Protein AF-A0A7M3WY20-F1 (afdb_monomer_lite)

pLDDT: mean 87.08, std 8.63, range [52.22, 98.19]

Foldseek 3Di:
DFPAKKWFKAWPPQPDDPVDRGPDIDGDDDPDDDDDDDHDPPTDDIDIDIDGDPDDDDDPSDDDDDDDDDDDPDDDDQQKDKDKDQKDAPVVVPPPDPFAWFKKAWAKADDPQKQKFKFKAQNVPRHTDFQRGGDRARMDTSSQPPCVVRVIIMMMIIIGAGPVGDGMDTPDMDTDAKYKAQLPDFCVVNVKDADQWGRDDQKTKHQAKIKHDKGFTPLWFFKKFKAWDKDDQKWKWKDLQPPPDIDTDDNGDMGGHPDTGGMMMMMIGRNPSDDMMMTRIMIIHRHGDHFADFDFDDPPVPPDTPDTQPDQQRDGPPDRQAFSRNHNDDDDDADPPGDDDGHHDDDPDDCSDDDDDDGHHD

Structure (mmCIF, N/CA/C/O backbone):
data_AF-A0A7M3WY20-F1
#
_entry.id   AF-A0A7M3WY20-F1
#
loop_
_atom_site.group_PDB
_atom_site.id
_atom_site.type_symbol
_atom_site.label_atom_id
_atom_site.label_alt_id
_atom_site.label_comp_id
_atom_site.label_asym_id
_atom_site.label_entity_id
_atom_site.label_seq_id
_atom_site.pdbx_PDB_ins_code
_atom_site.Cartn_x
_atom_site.Cartn_y
_atom_site.Cartn_z
_atom_site.occupancy
_atom_site.B_iso_or_equiv
_atom_site.auth_seq_id
_atom_site.auth_comp_id
_atom_site.auth_asym_id
_atom_site.auth_atom_id
_atom_site.pdbx_PDB_model_num
ATOM 1 N N . GLU A 1 1 ? -29.067 -26.980 -8.810 1.00 63.38 1 GLU A N 1
ATOM 2 C CA . GLU A 1 1 ? -30.092 -27.676 -9.636 1.00 63.38 1 GLU A CA 1
ATOM 3 C C . GLU A 1 1 ? -31.095 -26.713 -10.285 1.00 63.38 1 GLU A C 1
ATOM 5 O O . GLU A 1 1 ? -31.207 -25.575 -9.846 1.00 63.38 1 GLU A O 1
ATOM 10 N N . GLY A 1 2 ? -31.782 -27.114 -11.367 1.00 74.00 2 GLY A N 1
ATOM 11 C CA . GLY A 1 2 ? -32.695 -26.240 -12.128 1.00 74.00 2 GLY A CA 1
ATOM 12 C C . GLY A 1 2 ? -34.130 -26.221 -11.593 1.00 74.00 2 GLY A C 1
ATOM 13 O O . GLY A 1 2 ? -34.762 -27.262 -11.515 1.00 74.00 2 GLY A O 1
ATOM 14 N N . SER A 1 3 ? -34.670 -25.035 -11.306 1.00 79.69 3 SER A N 1
ATOM 15 C CA . SER A 1 3 ? -35.976 -24.780 -10.662 1.00 79.69 3 SER A CA 1
ATOM 16 C C . SER A 1 3 ? -36.121 -25.264 -9.211 1.00 79.69 3 SER A C 1
ATOM 18 O O . SER A 1 3 ? -37.239 -25.354 -8.704 1.00 79.69 3 SER A O 1
ATOM 20 N N . PHE A 1 4 ? -35.005 -25.524 -8.532 1.00 81.69 4 PHE A N 1
ATOM 21 C CA . PHE A 1 4 ? -34.981 -25.988 -7.144 1.00 81.69 4 PHE A CA 1
ATOM 22 C C . PHE A 1 4 ? -34.121 -25.051 -6.300 1.00 81.69 4 PHE A C 1
ATOM 24 O O . PHE A 1 4 ? -34.658 -24.301 -5.487 1.00 81.69 4 PHE A O 1
ATOM 31 N N . ASP A 1 5 ? -32.828 -2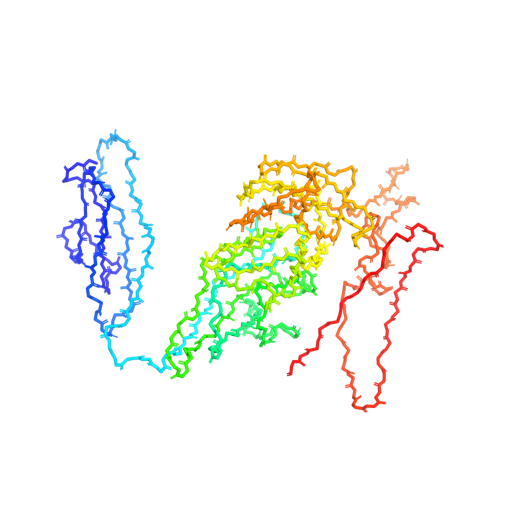4.948 -6.577 1.00 87.38 5 ASP A N 1
ATOM 32 C CA . ASP A 1 5 ? -31.992 -23.955 -5.902 1.00 87.38 5 ASP A CA 1
ATOM 33 C C . ASP A 1 5 ? -32.097 -22.605 -6.586 1.00 87.38 5 ASP A C 1
ATOM 35 O O . ASP A 1 5 ? -32.161 -22.522 -7.818 1.00 87.38 5 ASP A O 1
ATOM 39 N N . TYR A 1 6 ? -32.089 -21.541 -5.792 1.00 90.25 6 TYR A N 1
ATOM 40 C CA . TYR A 1 6 ? -32.194 -20.192 -6.316 1.00 90.25 6 TYR A CA 1
ATOM 41 C C . TYR A 1 6 ? -31.136 -19.268 -5.737 1.00 90.25 6 TYR A C 1
ATOM 43 O O . TYR A 1 6 ? -31.017 -19.153 -4.521 1.00 90.25 6 TYR A O 1
ATOM 51 N N . LEU A 1 7 ? -30.452 -18.524 -6.603 1.00 93.31 7 LEU A N 1
ATOM 52 C CA . LEU A 1 7 ? -29.882 -17.236 -6.217 1.00 93.31 7 LEU A CA 1
ATOM 53 C C . LEU A 1 7 ? -30.974 -16.182 -6.413 1.00 93.31 7 LEU A C 1
ATOM 55 O O . LEU A 1 7 ? -31.558 -16.090 -7.491 1.00 93.31 7 LEU A O 1
ATOM 59 N N . LEU A 1 8 ? -31.272 -15.408 -5.379 1.00 95.19 8 LEU A N 1
ATOM 60 C CA . LEU A 1 8 ? -32.243 -14.318 -5.404 1.00 95.19 8 LEU A CA 1
ATOM 61 C C . LEU A 1 8 ? -31.499 -12.988 -5.365 1.00 95.19 8 LEU A C 1
ATOM 63 O O . LEU A 1 8 ? -30.549 -12.856 -4.597 1.00 95.19 8 LEU A O 1
ATOM 67 N N . PHE A 1 9 ? -31.969 -12.013 -6.135 1.00 96.00 9 PHE A N 1
ATOM 68 C CA . PHE A 1 9 ? -31.592 -10.609 -6.005 1.00 96.00 9 PHE A CA 1
ATOM 69 C C . PHE A 1 9 ? -32.828 -9.782 -5.660 1.00 96.00 9 PHE A C 1
ATOM 71 O O . PHE A 1 9 ? -33.868 -9.920 -6.309 1.00 96.00 9 PHE A O 1
ATOM 78 N N . CYS A 1 10 ? -32.734 -8.953 -4.623 1.00 95.88 10 CYS A N 1
ATOM 79 C CA . CYS A 1 10 ? -33.865 -8.242 -4.036 1.00 95.88 10 CYS A CA 1
ATOM 80 C C . CYS A 1 10 ? -33.454 -6.810 -3.680 1.00 95.88 10 CYS A C 1
ATOM 82 O O . CYS A 1 10 ? -32.429 -6.608 -3.034 1.00 95.88 10 CYS A O 1
ATOM 84 N N . ILE A 1 11 ? -34.263 -5.830 -4.076 1.00 95.75 11 ILE A N 1
ATOM 85 C CA . ILE A 1 11 ? -34.080 -4.415 -3.723 1.00 95.75 11 ILE A CA 1
ATOM 86 C C . ILE A 1 11 ? -35.061 -4.075 -2.596 1.00 95.75 11 ILE A C 1
ATOM 88 O O . ILE A 1 11 ? -36.243 -4.396 -2.707 1.00 95.75 11 ILE A O 1
ATOM 92 N N . ASP A 1 12 ? -34.572 -3.471 -1.511 1.00 94.50 12 ASP A N 1
ATOM 93 C CA . ASP A 1 12 ? -35.343 -3.088 -0.314 1.00 94.50 12 ASP A CA 1
ATOM 94 C C . ASP A 1 12 ? -36.146 -4.213 0.339 1.00 94.50 12 ASP A C 1
ATOM 96 O O . ASP A 1 12 ? -37.166 -3.991 0.993 1.00 94.50 12 ASP A O 1
ATOM 100 N N . ASN A 1 13 ? -35.686 -5.452 0.175 1.00 93.50 13 ASN A N 1
ATOM 101 C CA . ASN A 1 13 ? -36.361 -6.606 0.741 1.00 93.50 13 ASN A CA 1
ATOM 102 C C . ASN A 1 13 ? -35.378 -7.706 1.146 1.00 93.50 13 ASN A C 1
ATOM 104 O O . ASN A 1 13 ? -35.195 -8.700 0.441 1.00 93.50 13 ASN A O 1
ATOM 108 N N . THR A 1 14 ? -34.804 -7.565 2.339 1.00 91.25 14 THR A N 1
ATOM 109 C CA . THR A 1 14 ? -33.963 -8.599 2.970 1.00 91.25 14 THR A CA 1
ATOM 110 C C . THR A 1 14 ? -34.744 -9.887 3.281 1.00 91.25 14 THR A C 1
ATOM 112 O O . THR A 1 14 ? -34.169 -10.972 3.398 1.00 91.25 14 THR A O 1
ATOM 115 N N . GLY A 1 15 ? -36.076 -9.791 3.373 1.00 91.94 15 GLY A N 1
ATOM 116 C CA . GLY A 1 15 ? -37.000 -10.895 3.633 1.00 91.94 15 GLY A CA 1
ATOM 117 C C . GLY A 1 15 ? -37.443 -11.672 2.392 1.00 91.94 15 GLY A C 1
ATOM 118 O O . GLY A 1 15 ? -38.295 -12.555 2.510 1.00 91.94 15 GLY A O 1
ATOM 119 N N . CYS A 1 16 ? -36.899 -11.378 1.208 1.00 94.06 16 CYS A N 1
ATOM 120 C CA . CYS A 1 16 ? -37.296 -12.072 -0.007 1.00 94.06 16 CYS A CA 1
ATOM 121 C C . CYS A 1 16 ? -37.098 -13.595 0.100 1.00 94.06 16 CYS A C 1
ATOM 123 O O . CYS A 1 16 ? -36.217 -14.125 0.799 1.00 94.06 16 CYS A O 1
ATOM 125 N N . SER A 1 17 ? -37.979 -14.319 -0.582 1.00 93.06 17 SER A N 1
ATOM 126 C CA . SER A 1 17 ? -38.028 -15.775 -0.558 1.00 93.06 17 SER A CA 1
ATOM 127 C C . SER A 1 17 ? -37.977 -16.326 -1.971 1.00 93.06 17 SER A C 1
ATOM 129 O O . SER A 1 17 ? -38.212 -15.612 -2.944 1.00 93.06 17 SER A O 1
ATOM 131 N N . ARG A 1 18 ? -37.756 -17.636 -2.095 1.00 90.19 18 ARG A N 1
ATOM 132 C CA . ARG A 1 18 ? -37.796 -18.312 -3.398 1.00 90.19 18 ARG A CA 1
ATOM 133 C C . ARG A 1 18 ? -39.142 -18.179 -4.127 1.00 90.19 18 ARG A C 1
ATOM 135 O O . ARG A 1 18 ? -39.199 -18.416 -5.332 1.00 90.19 18 ARG A O 1
ATOM 142 N N . TYR A 1 19 ? -40.211 -17.806 -3.418 1.00 91.00 19 TYR A N 1
ATOM 143 C CA . TYR A 1 19 ? -41.569 -17.713 -3.956 1.00 91.00 19 TYR A CA 1
ATOM 144 C C . TYR A 1 19 ? -42.031 -16.281 -4.241 1.00 91.00 19 TYR A C 1
ATOM 146 O O . TYR A 1 19 ? -42.922 -16.098 -5.066 1.00 91.00 19 TYR A O 1
ATOM 154 N N . SER A 1 20 ? -41.470 -15.269 -3.575 1.00 93.19 20 SER A N 1
ATOM 155 C CA . SER A 1 20 ? -41.961 -13.892 -3.684 1.00 93.19 20 SER A CA 1
ATOM 156 C C . SER A 1 20 ? -40.969 -12.854 -3.160 1.00 93.19 20 SER A C 1
ATOM 158 O O . SER A 1 20 ? -40.071 -13.156 -2.369 1.00 93.19 20 SER A O 1
ATOM 160 N N . GLY A 1 21 ? -41.172 -11.605 -3.587 1.00 92.75 21 GLY A N 1
ATOM 161 C CA . GLY A 1 21 ? -40.448 -10.442 -3.075 1.00 92.75 21 GLY A CA 1
ATOM 162 C C . GLY A 1 21 ? -39.024 -10.279 -3.609 1.00 92.75 21 GLY A C 1
ATOM 163 O O . GLY A 1 21 ? -38.321 -9.386 -3.149 1.00 92.75 21 GLY A O 1
ATOM 164 N N . TYR A 1 22 ? -38.598 -11.123 -4.550 1.00 95.25 22 TYR A N 1
ATOM 165 C CA . TYR A 1 22 ? -37.349 -10.950 -5.283 1.00 95.25 22 TYR A CA 1
ATOM 166 C C . TYR A 1 22 ? -37.552 -10.019 -6.484 1.00 95.25 22 TYR A C 1
ATOM 168 O O . TYR A 1 22 ? -38.610 -10.024 -7.115 1.00 95.25 22 TYR A O 1
ATOM 176 N N . THR A 1 23 ? -36.517 -9.258 -6.822 1.00 95.62 23 THR A N 1
ATOM 177 C CA . THR A 1 23 ? -36.423 -8.501 -8.077 1.00 95.62 23 THR A CA 1
ATOM 178 C C . THR A 1 23 ? -36.075 -9.444 -9.221 1.00 95.62 23 THR A C 1
ATOM 180 O O . THR A 1 23 ? -36.671 -9.381 -10.294 1.00 95.62 23 THR A O 1
ATOM 183 N N . TYR A 1 24 ? -35.145 -10.369 -8.973 1.00 94.19 24 TYR A N 1
ATOM 184 C CA . TYR A 1 24 ? -34.758 -11.397 -9.928 1.00 94.19 24 TYR A CA 1
ATOM 185 C C . TYR A 1 24 ? -34.356 -12.694 -9.225 1.00 94.19 24 TYR A C 1
ATOM 187 O O . TYR A 1 24 ? -33.987 -12.687 -8.050 1.00 94.19 24 TYR A O 1
ATOM 195 N N . ARG A 1 25 ? -34.439 -13.821 -9.939 1.00 92.69 25 ARG A N 1
ATOM 196 C CA . ARG A 1 25 ? -33.941 -15.108 -9.450 1.00 92.69 25 ARG A CA 1
ATOM 197 C C . ARG A 1 25 ? -33.283 -15.912 -10.563 1.00 92.69 25 ARG A C 1
ATOM 199 O O . ARG A 1 25 ? -33.819 -15.994 -11.667 1.00 92.69 25 ARG A O 1
ATOM 206 N N . TRP A 1 26 ? -32.174 -16.559 -10.236 1.00 92.19 26 TRP A N 1
ATOM 207 C CA . TRP A 1 26 ? -31.479 -17.520 -11.091 1.00 92.19 26 TRP A CA 1
ATOM 208 C C . TRP A 1 26 ? -31.649 -18.920 -10.526 1.00 92.19 26 TRP A C 1
ATOM 210 O O . TRP A 1 26 ? -31.771 -19.085 -9.315 1.00 92.19 26 TRP A O 1
ATOM 220 N N . SER A 1 27 ? -31.663 -19.924 -11.396 1.00 90.00 27 SER A N 1
ATOM 221 C CA . SER A 1 27 ? -31.729 -21.327 -10.999 1.00 90.00 27 SER A CA 1
ATOM 222 C C . SER A 1 27 ? -31.078 -22.209 -12.054 1.00 90.00 27 SER A C 1
ATOM 224 O O . SER A 1 27 ? -31.096 -21.874 -13.238 1.00 90.00 27 SER A O 1
ATOM 226 N N . GLY A 1 28 ? -30.553 -23.356 -11.631 1.00 85.69 28 GLY A N 1
ATOM 227 C CA . GLY A 1 28 ? -29.786 -24.255 -12.488 1.00 85.69 28 GLY A CA 1
ATOM 228 C C . GLY A 1 28 ? -28.351 -23.796 -12.711 1.00 85.69 28 GLY A C 1
ATOM 229 O O . GLY A 1 28 ? -27.879 -22.834 -12.110 1.00 85.69 28 GLY A O 1
ATOM 230 N N . THR A 1 29 ? -27.650 -24.518 -13.580 1.00 84.56 29 THR A N 1
ATOM 231 C CA . THR A 1 29 ? -26.329 -24.116 -14.060 1.00 84.56 29 THR A CA 1
ATOM 232 C C . THR A 1 29 ? -26.515 -22.993 -15.071 1.00 84.56 29 THR A C 1
ATOM 234 O O . THR A 1 29 ? -26.919 -23.229 -16.209 1.00 84.56 29 THR A O 1
ATOM 237 N N . VAL A 1 30 ? -26.274 -21.765 -14.626 1.00 80.12 30 VAL A N 1
ATOM 238 C CA . VAL A 1 30 ? -26.317 -20.568 -15.466 1.00 80.12 30 VAL A CA 1
ATOM 239 C C . VAL A 1 30 ? -24.880 -20.228 -15.858 1.00 80.12 30 VAL A C 1
ATOM 241 O O . VAL A 1 30 ? -23.999 -20.232 -15.004 1.00 80.12 30 VAL A O 1
ATOM 244 N N . ASN A 1 31 ? -24.633 -19.965 -17.143 1.00 77.06 31 ASN A N 1
ATOM 245 C CA . ASN A 1 31 ? -23.332 -19.461 -17.587 1.00 77.06 31 ASN A CA 1
ATOM 246 C C . ASN A 1 31 ? -23.100 -18.055 -17.017 1.00 77.06 31 ASN A C 1
ATOM 248 O O . ASN A 1 31 ? -24.058 -17.294 -16.869 1.00 77.06 31 ASN A O 1
ATOM 252 N N . ASN A 1 32 ? -21.840 -17.694 -16.769 1.00 76.88 32 ASN A N 1
ATOM 253 C CA . ASN A 1 32 ? -21.475 -16.328 -16.393 1.00 76.88 32 ASN A CA 1
ATOM 254 C C . ASN A 1 32 ? -22.087 -15.328 -17.384 1.00 76.88 32 ASN A C 1
ATOM 256 O O . ASN A 1 32 ? -22.030 -15.526 -18.601 1.00 76.88 32 ASN A O 1
ATOM 260 N N . GLY A 1 33 ? -22.683 -14.260 -16.864 1.00 83.38 33 GLY A N 1
ATOM 261 C CA . GLY A 1 33 ? -23.270 -13.218 -17.692 1.00 83.38 33 GLY A CA 1
ATOM 262 C C . GLY A 1 33 ? -23.618 -11.983 -16.880 1.00 83.38 33 GLY A C 1
ATOM 263 O O . GLY A 1 33 ? -24.133 -12.097 -15.768 1.00 83.38 33 GLY A O 1
ATOM 264 N N . ASN A 1 34 ? -23.364 -10.812 -17.462 1.00 89.19 34 ASN A N 1
ATOM 265 C CA . ASN A 1 34 ? -23.654 -9.535 -16.824 1.00 89.19 34 ASN A CA 1
ATOM 266 C C . ASN A 1 34 ? -25.163 -9.360 -16.642 1.00 89.19 34 ASN A C 1
ATOM 268 O O . ASN A 1 34 ? -25.955 -9.593 -17.558 1.00 89.19 34 ASN A O 1
ATOM 272 N N . GLN A 1 35 ? -25.548 -8.926 -15.446 1.00 91.12 35 GLN A N 1
ATOM 273 C CA . GLN A 1 35 ? -26.929 -8.647 -15.071 1.00 91.12 35 GLN A CA 1
ATOM 274 C C . GLN A 1 35 ? -27.026 -7.176 -14.688 1.00 91.12 35 GLN A C 1
ATOM 276 O O . GLN A 1 35 ? -26.224 -6.692 -13.895 1.00 91.12 35 GLN A O 1
ATOM 281 N N . ALA A 1 36 ? -27.999 -6.465 -15.253 1.00 91.56 36 ALA A N 1
ATOM 282 C CA . ALA A 1 36 ? -28.207 -5.047 -14.990 1.00 91.56 36 ALA A CA 1
ATOM 283 C C . ALA A 1 36 ? -29.615 -4.818 -14.441 1.00 91.56 36 ALA A C 1
ATOM 285 O O . ALA A 1 36 ? -30.600 -5.305 -15.000 1.00 91.56 36 ALA A O 1
ATOM 286 N N . PHE A 1 37 ? -29.706 -4.048 -13.360 1.00 91.88 37 PHE A N 1
ATOM 287 C CA . PHE A 1 37 ? -30.960 -3.703 -12.702 1.00 91.88 37 PHE A CA 1
ATOM 288 C C . PHE A 1 37 ? -31.021 -2.196 -12.475 1.00 91.88 37 PHE A C 1
ATOM 290 O O . PHE A 1 37 ? -30.043 -1.587 -12.049 1.00 91.88 37 PHE A O 1
ATOM 297 N N . THR A 1 38 ? -32.179 -1.588 -12.723 1.00 90.69 38 THR A N 1
ATOM 298 C CA . THR A 1 38 ? -32.412 -0.194 -12.337 1.00 90.69 38 THR A CA 1
ATOM 299 C C . THR A 1 38 ? -32.726 -0.139 -10.847 1.00 90.69 38 THR A C 1
ATOM 301 O O . THR A 1 38 ? -33.709 -0.728 -10.395 1.00 90.69 38 THR A O 1
ATOM 304 N N . ILE A 1 39 ? -31.897 0.580 -10.094 1.00 88.50 39 ILE A N 1
ATOM 305 C CA . ILE A 1 39 ? -32.068 0.776 -8.654 1.00 88.50 39 ILE A CA 1
ATOM 306 C C . ILE A 1 39 ? -32.845 2.086 -8.435 1.00 88.50 39 ILE A C 1
ATOM 308 O O . ILE A 1 39 ? -32.395 3.138 -8.896 1.00 88.50 39 ILE A O 1
ATOM 312 N N . PRO A 1 40 ? -34.017 2.060 -7.771 1.00 86.69 40 PRO A N 1
ATOM 313 C CA . PRO A 1 40 ? -34.735 3.279 -7.411 1.00 86.69 40 PRO A CA 1
ATOM 314 C C . PRO A 1 40 ? -33.887 4.184 -6.512 1.00 86.69 40 PRO A C 1
ATOM 316 O O . PRO A 1 40 ? -33.189 3.694 -5.631 1.00 86.69 40 PRO A O 1
ATOM 319 N N . ALA A 1 41 ? -34.013 5.506 -6.653 1.00 80.50 41 ALA A N 1
ATOM 320 C CA . ALA A 1 41 ? -33.261 6.471 -5.836 1.00 80.50 41 ALA A CA 1
ATOM 321 C C . ALA A 1 41 ? -33.537 6.363 -4.321 1.00 80.50 41 ALA A C 1
ATOM 323 O O . ALA A 1 41 ? -32.760 6.855 -3.511 1.00 80.50 41 ALA A O 1
ATOM 324 N N . THR A 1 42 ? -34.652 5.740 -3.932 1.00 85.12 42 THR A N 1
ATOM 325 C CA . THR A 1 42 ? -35.019 5.500 -2.530 1.00 85.12 42 THR A CA 1
ATOM 326 C C . THR A 1 42 ? -34.448 4.203 -1.967 1.00 85.12 42 THR A C 1
ATOM 328 O O . THR A 1 42 ? -34.675 3.929 -0.790 1.00 85.12 42 THR A O 1
ATOM 331 N N . ALA A 1 43 ? -33.773 3.395 -2.788 1.00 88.12 43 ALA A N 1
ATOM 332 C CA . ALA A 1 43 ? -33.292 2.096 -2.361 1.00 88.12 43 ALA A CA 1
ATOM 333 C C . ALA A 1 43 ? -32.187 2.215 -1.315 1.00 88.12 43 ALA A C 1
ATOM 335 O O . ALA A 1 43 ? -31.228 2.964 -1.483 1.00 88.12 43 ALA A O 1
ATOM 336 N N . GLN A 1 44 ? -32.332 1.455 -0.235 1.00 86.50 44 GLN A N 1
ATOM 337 C CA . GLN A 1 44 ? -31.399 1.406 0.886 1.00 86.50 44 GLN A CA 1
ATOM 338 C C . GLN A 1 44 ? -30.670 0.072 0.979 1.00 86.50 44 GLN A C 1
ATOM 340 O O . GLN A 1 44 ? -29.574 0.015 1.529 1.00 86.50 44 GLN A O 1
ATOM 345 N N . THR A 1 45 ? -31.266 -1.013 0.476 1.00 89.12 45 THR A N 1
ATOM 346 C CA . THR A 1 45 ? -30.659 -2.345 0.584 1.00 89.12 45 THR A CA 1
ATOM 347 C C . THR A 1 45 ? -30.731 -3.114 -0.726 1.00 89.12 45 THR A C 1
ATOM 349 O O . THR A 1 45 ? -31.766 -3.173 -1.387 1.00 89.12 45 THR A O 1
ATOM 352 N N . LEU A 1 46 ? -29.617 -3.751 -1.076 1.00 93.81 46 LEU A N 1
ATOM 353 C CA . LEU A 1 46 ? -29.512 -4.725 -2.155 1.00 93.81 46 LEU A CA 1
ATOM 354 C C . LEU A 1 46 ? -29.158 -6.065 -1.515 1.00 93.81 46 LEU A C 1
ATOM 356 O O . LEU A 1 46 ? -28.176 -6.167 -0.787 1.00 93.81 46 LEU A O 1
ATOM 360 N N . THR A 1 47 ? -29.990 -7.078 -1.722 1.00 94.31 47 THR A N 1
ATOM 361 C CA . THR A 1 47 ? -29.837 -8.387 -1.080 1.00 94.31 47 THR A CA 1
ATOM 362 C C . THR A 1 47 ? -29.611 -9.457 -2.131 1.00 94.31 47 THR A C 1
ATOM 364 O O . THR A 1 47 ? -30.464 -9.660 -2.996 1.00 94.31 47 THR A O 1
ATOM 367 N N . TRP A 1 48 ? -28.509 -10.192 -1.996 1.00 94.38 48 TRP A N 1
ATOM 368 C CA . TRP A 1 48 ? -28.301 -11.470 -2.666 1.00 94.38 48 TRP A CA 1
ATOM 369 C C . TRP A 1 48 ? -28.519 -12.597 -1.666 1.00 94.38 48 TRP A C 1
ATOM 371 O O . TRP A 1 48 ? -27.984 -12.572 -0.559 1.00 94.38 48 TRP A O 1
ATOM 381 N N . LYS A 1 49 ? -29.334 -13.585 -2.036 1.00 93.38 49 LYS A N 1
ATOM 382 C CA . LYS A 1 49 ? -29.682 -14.697 -1.149 1.00 93.38 49 LYS A CA 1
ATOM 383 C C . LYS A 1 49 ? -29.700 -16.003 -1.916 1.00 93.38 49 LYS A C 1
ATOM 385 O O . LYS A 1 49 ? -30.539 -16.186 -2.795 1.00 93.38 49 LYS A O 1
ATOM 390 N N . TYR A 1 50 ? -28.810 -16.921 -1.560 1.00 91.31 50 TYR A N 1
ATOM 391 C CA . TYR A 1 50 ? -28.868 -18.289 -2.056 1.00 91.31 50 TYR A CA 1
ATOM 392 C C . TYR A 1 50 ? -29.826 -19.115 -1.188 1.00 91.31 50 TYR A C 1
ATOM 394 O O . TYR A 1 50 ? -29.709 -19.141 0.037 1.00 91.31 50 TYR A O 1
ATOM 402 N N . VAL A 1 51 ? -30.813 -19.752 -1.814 1.00 89.50 51 VAL A N 1
ATOM 403 C CA . VAL A 1 51 ? -31.822 -20.588 -1.161 1.00 89.50 51 VAL A CA 1
ATOM 404 C C . VAL A 1 51 ? -31.792 -21.963 -1.804 1.00 89.50 51 VAL A C 1
ATOM 406 O O . VAL A 1 51 ? -32.233 -22.126 -2.943 1.00 89.50 51 VAL A O 1
ATOM 409 N N . LYS A 1 52 ? -31.309 -22.941 -1.040 1.00 86.56 52 LYS A N 1
ATOM 410 C CA . LYS A 1 52 ? -31.375 -24.357 -1.392 1.00 86.56 52 LYS A CA 1
ATOM 411 C C . LYS A 1 52 ? -32.738 -24.934 -1.013 1.00 86.56 52 LYS A C 1
ATOM 413 O O . LYS A 1 52 ? -33.386 -24.447 -0.078 1.00 86.56 52 LYS A O 1
ATOM 418 N N . ASP A 1 53 ? -33.188 -25.961 -1.721 1.00 81.62 53 ASP A N 1
ATOM 419 C CA . ASP A 1 53 ? -34.252 -26.811 -1.197 1.00 81.62 53 ASP A CA 1
ATOM 420 C C . ASP A 1 53 ? -33.714 -27.887 -0.226 1.00 81.62 53 ASP A C 1
ATOM 422 O O . ASP A 1 53 ? -32.533 -27.904 0.123 1.00 81.62 53 ASP A O 1
ATOM 426 N N . GLY A 1 54 ? -34.612 -28.708 0.327 1.00 78.12 54 GLY A N 1
ATOM 427 C CA . GLY A 1 54 ? -34.267 -29.693 1.355 1.00 78.12 54 GLY A CA 1
ATOM 428 C C . GLY A 1 54 ? -33.754 -31.035 0.823 1.00 78.12 54 GLY A C 1
ATOM 429 O O . GLY A 1 54 ? -33.631 -31.968 1.616 1.00 78.12 54 GLY A O 1
ATOM 430 N N . SER A 1 55 ? -33.526 -31.187 -0.483 1.00 75.50 55 SER A N 1
ATOM 431 C CA . SER A 1 55 ? -33.264 -32.484 -1.114 1.00 75.50 55 SER A CA 1
ATOM 432 C C . SER A 1 55 ? -32.263 -32.392 -2.261 1.00 75.50 55 SER A C 1
ATOM 434 O O . SER A 1 55 ? -32.270 -31.425 -2.991 1.00 75.50 55 SER A O 1
ATOM 436 N N . VAL A 1 56 ? -31.492 -33.466 -2.476 1.00 65.19 56 VAL A N 1
ATOM 437 C CA . VAL A 1 56 ? -30.518 -33.614 -3.579 1.00 65.19 56 VAL A CA 1
ATOM 438 C C . VAL A 1 56 ? -29.345 -32.612 -3.501 1.00 65.19 56 VAL A C 1
ATOM 440 O O . VAL A 1 56 ? -29.477 -31.433 -3.191 1.00 65.19 56 VAL A O 1
ATOM 443 N N . ASN A 1 57 ? -28.133 -33.134 -3.685 1.00 68.56 57 ASN A N 1
ATOM 444 C CA . ASN A 1 57 ? -26.930 -32.326 -3.859 1.00 68.56 57 ASN A CA 1
ATOM 445 C C . ASN A 1 57 ? -26.279 -32.784 -5.162 1.00 68.56 57 ASN A C 1
ATOM 447 O O . ASN A 1 57 ? -25.839 -33.937 -5.247 1.00 68.56 57 ASN A O 1
ATOM 451 N N . SER A 1 58 ? -26.254 -31.933 -6.185 1.00 68.75 58 SER A N 1
ATOM 452 C CA . SER A 1 58 ? -25.662 -32.271 -7.479 1.00 68.75 58 SER A CA 1
ATOM 453 C C . SER A 1 58 ? -25.017 -31.055 -8.150 1.00 68.75 58 SER A C 1
ATOM 455 O O . SER A 1 58 ? -25.599 -29.979 -8.261 1.00 68.75 58 SER A O 1
ATOM 457 N N . GLY A 1 59 ? -23.782 -31.228 -8.631 1.00 73.31 59 GLY A N 1
ATOM 458 C CA . GLY A 1 59 ? -22.926 -30.100 -9.021 1.00 73.31 59 GLY A CA 1
ATOM 459 C C . GLY A 1 59 ? -22.268 -29.442 -7.801 1.00 73.31 59 GLY A C 1
ATOM 460 O O . GLY A 1 59 ? -22.032 -30.114 -6.801 1.00 73.31 59 GLY A O 1
ATOM 461 N N . SER A 1 60 ? -21.930 -28.150 -7.896 1.00 77.31 60 SER A N 1
ATOM 462 C CA . SER A 1 60 ? -21.279 -27.408 -6.798 1.00 77.31 60 SER A CA 1
ATOM 463 C C . SER A 1 60 ? -22.249 -26.880 -5.742 1.00 77.31 60 SER A C 1
ATOM 465 O O . SER A 1 60 ? -21.807 -26.586 -4.640 1.00 77.31 60 SER A O 1
ATOM 467 N N . ASP A 1 61 ? -23.545 -26.760 -6.058 1.00 79.81 61 ASP A N 1
ATOM 468 C CA . ASP A 1 61 ? -24.566 -26.201 -5.155 1.00 79.81 61 ASP A CA 1
ATOM 469 C C . ASP A 1 61 ? -24.190 -24.838 -4.550 1.00 79.81 61 ASP A C 1
ATOM 471 O O . ASP A 1 61 ? -24.428 -24.542 -3.379 1.00 79.81 61 ASP A O 1
ATOM 475 N N . THR A 1 62 ? -23.588 -23.995 -5.382 1.00 84.50 62 THR A N 1
ATOM 476 C CA . THR A 1 62 ? -23.111 -22.658 -5.034 1.00 84.50 62 THR A CA 1
ATOM 477 C C . THR A 1 62 ? -23.562 -21.648 -6.081 1.00 84.50 62 THR A C 1
ATOM 479 O O . THR A 1 62 ? -23.932 -22.000 -7.203 1.00 84.50 62 THR A O 1
ATOM 482 N N . ALA A 1 63 ? -23.518 -20.373 -5.709 1.00 86.50 63 ALA A N 1
ATOM 483 C CA . ALA A 1 63 ? -23.669 -19.258 -6.626 1.00 86.50 63 ALA A CA 1
ATOM 484 C C . ALA A 1 63 ? -22.555 -18.244 -6.361 1.00 86.50 63 ALA A C 1
ATOM 486 O O . ALA A 1 63 ? -22.189 -18.022 -5.207 1.00 86.50 63 ALA A O 1
ATOM 487 N N . TRP A 1 64 ? -22.046 -17.635 -7.427 1.00 87.56 64 TRP A N 1
ATOM 488 C CA . TRP A 1 64 ? -21.044 -16.578 -7.364 1.00 87.56 64 TRP A CA 1
ATOM 489 C C . TRP A 1 64 ? -21.673 -15.281 -7.860 1.00 87.56 64 TRP A C 1
ATOM 491 O O . TRP A 1 64 ? -22.444 -15.283 -8.821 1.00 87.56 64 TRP A O 1
ATOM 501 N N . VAL A 1 65 ? -21.373 -14.192 -7.167 1.00 89.06 65 VAL A N 1
ATOM 502 C CA . VAL A 1 65 ? -21.725 -12.828 -7.554 1.00 89.06 65 VAL A CA 1
ATOM 503 C C . VAL A 1 65 ? -20.419 -12.066 -7.535 1.00 89.06 65 VAL A C 1
ATOM 505 O O . VAL A 1 65 ? -19.692 -12.159 -6.549 1.00 89.06 65 VAL A O 1
ATOM 508 N N . ASP A 1 66 ? -20.133 -11.366 -8.619 1.00 88.56 66 ASP A N 1
ATOM 509 C CA . ASP A 1 66 ? -18.870 -10.667 -8.807 1.00 88.56 66 ASP A CA 1
ATOM 510 C C . ASP A 1 66 ? -19.095 -9.377 -9.605 1.00 88.56 66 ASP A C 1
ATOM 512 O O . ASP A 1 66 ? -20.176 -9.202 -10.181 1.00 88.56 66 ASP A O 1
ATOM 516 N N . ASP A 1 67 ? -18.102 -8.485 -9.608 1.00 85.31 67 ASP A N 1
ATOM 517 C CA . ASP A 1 67 ? -18.078 -7.224 -10.367 1.00 85.31 67 ASP A CA 1
ATOM 518 C C . ASP A 1 67 ? -19.347 -6.362 -10.198 1.00 85.31 67 ASP A C 1
ATOM 520 O O . ASP A 1 67 ? -20.002 -5.936 -11.158 1.00 85.31 67 ASP A O 1
ATOM 524 N N . ILE A 1 68 ? -19.741 -6.103 -8.946 1.00 85.06 68 ILE A N 1
ATOM 525 C CA . ILE A 1 68 ? -20.916 -5.273 -8.655 1.00 85.06 68 ILE A CA 1
ATOM 526 C C . ILE A 1 68 ? -20.584 -3.800 -8.916 1.00 85.06 68 ILE A C 1
ATOM 528 O O . ILE A 1 68 ? -19.935 -3.142 -8.106 1.00 85.06 68 ILE A O 1
ATOM 532 N N . ILE A 1 69 ? -21.123 -3.258 -10.009 1.00 82.88 69 ILE A N 1
ATOM 533 C CA . ILE A 1 69 ? -21.022 -1.836 -10.349 1.00 82.88 69 ILE A CA 1
ATOM 534 C C . ILE A 1 69 ? -22.370 -1.151 -10.105 1.00 82.88 69 ILE A C 1
ATOM 536 O O . ILE A 1 69 ? -23.395 -1.531 -10.675 1.00 82.88 69 ILE A O 1
ATOM 540 N N . ILE A 1 70 ? -22.368 -0.103 -9.279 1.00 81.06 70 ILE A N 1
ATOM 541 C CA . ILE A 1 70 ? -23.541 0.742 -9.028 1.00 81.06 70 ILE A CA 1
ATOM 542 C C . ILE A 1 70 ? -23.279 2.122 -9.630 1.00 81.06 70 ILE A C 1
ATOM 544 O O . ILE A 1 70 ? -22.527 2.918 -9.077 1.00 81.06 70 ILE A O 1
ATOM 548 N N . THR A 1 71 ? -23.924 2.416 -10.760 1.00 73.88 71 THR A N 1
ATOM 549 C CA . THR A 1 71 ? -23.793 3.711 -11.443 1.00 73.88 71 THR A CA 1
ATOM 550 C C . THR A 1 71 ? -25.066 4.545 -11.274 1.00 73.88 71 THR A C 1
ATOM 552 O O . THR A 1 71 ? -26.146 4.101 -11.681 1.00 73.88 71 THR A O 1
ATOM 555 N N . PRO A 1 72 ? -24.985 5.773 -10.734 1.00 70.94 72 PRO A N 1
ATOM 556 C CA . PRO A 1 72 ? -26.115 6.696 -10.730 1.00 70.94 72 PRO A CA 1
ATOM 557 C C . PRO A 1 72 ? -26.527 7.047 -12.170 1.00 70.94 72 PRO A C 1
ATOM 559 O O . PRO A 1 72 ? -25.719 7.559 -12.938 1.00 70.94 72 PRO A O 1
ATOM 562 N N . GLN A 1 73 ? -27.789 6.820 -12.557 1.00 64.75 73 GLN A N 1
ATOM 563 C CA . GLN A 1 73 ? -28.263 7.121 -13.923 1.00 64.75 73 GLN A CA 1
ATOM 564 C C . GLN A 1 73 ? -28.563 8.614 -14.190 1.00 64.75 73 GLN A C 1
ATOM 566 O O . GLN A 1 73 ? -28.879 8.978 -15.322 1.00 64.75 73 GLN A O 1
ATOM 571 N N . GLY A 1 74 ? -28.451 9.491 -13.186 1.00 58.72 74 GLY A N 1
ATOM 572 C CA . GLY A 1 74 ? -28.552 10.944 -13.359 1.00 58.72 74 GLY A CA 1
ATOM 573 C C . GLY A 1 74 ? -28.944 11.703 -12.087 1.00 58.72 74 GLY A C 1
ATOM 574 O O . GLY A 1 74 ? -29.680 11.194 -11.248 1.00 58.72 74 GLY A O 1
ATOM 575 N N . GLY A 1 75 ? -28.463 12.946 -11.961 1.00 55.78 75 GLY A N 1
ATOM 576 C CA . GLY A 1 75 ? -29.002 13.956 -11.038 1.00 55.78 75 GLY A CA 1
ATOM 577 C C . GLY A 1 75 ? -28.682 13.826 -9.543 1.00 55.78 75 GLY A C 1
ATOM 578 O O . GLY A 1 75 ? -29.342 14.500 -8.759 1.00 55.78 75 GLY A O 1
ATOM 579 N N . SER A 1 76 ? -27.711 13.007 -9.121 1.00 52.22 76 SER A N 1
ATOM 580 C CA . SER A 1 76 ? -27.508 12.722 -7.685 1.00 52.22 76 SER A CA 1
ATOM 581 C C . SER A 1 76 ? -26.072 12.850 -7.155 1.00 52.22 76 SER A C 1
ATOM 583 O O . SER A 1 76 ? -25.815 12.438 -6.027 1.00 52.22 76 SER A O 1
ATOM 585 N N . GLY A 1 77 ? -25.130 13.439 -7.891 1.00 60.22 77 GLY A N 1
ATOM 586 C CA . GLY A 1 77 ? -23.788 13.662 -7.348 1.00 60.22 77 GLY A CA 1
ATOM 587 C C . GLY A 1 77 ? -23.071 14.808 -8.037 1.00 60.22 77 GLY A C 1
ATOM 588 O O . GLY A 1 77 ? -23.134 14.928 -9.256 1.00 60.22 77 GLY A O 1
ATOM 589 N N . ASN A 1 78 ? -22.360 15.630 -7.266 1.00 69.81 78 ASN A N 1
ATOM 590 C CA . ASN A 1 78 ? -21.422 16.632 -7.787 1.00 69.81 78 ASN A CA 1
ATOM 591 C C . ASN A 1 78 ? -20.088 15.974 -8.209 1.00 69.81 78 ASN A C 1
ATOM 593 O O . ASN A 1 78 ? -19.030 16.574 -8.043 1.00 69.81 78 ASN A O 1
ATOM 597 N N . GLY A 1 79 ? -20.138 14.713 -8.657 1.00 77.88 79 GLY A N 1
ATOM 598 C CA . GLY A 1 79 ? -18.965 13.864 -8.865 1.00 77.88 79 GLY A CA 1
ATOM 599 C C . GLY A 1 79 ? -18.230 13.489 -7.575 1.00 77.88 79 GLY A C 1
ATOM 600 O O . GLY A 1 79 ? -17.096 13.052 -7.653 1.00 77.88 79 GLY A O 1
ATOM 601 N N . GLU A 1 80 ? -18.834 13.682 -6.399 1.00 86.25 80 GLU A N 1
ATOM 602 C CA . GLU A 1 80 ? -18.191 13.547 -5.084 1.00 86.25 80 GLU A CA 1
ATOM 603 C C . GLU A 1 80 ? -18.758 12.353 -4.303 1.00 86.25 80 GLU A C 1
ATOM 605 O O . GLU A 1 80 ? -19.976 12.157 -4.257 1.00 86.25 80 GLU A O 1
ATOM 610 N N . GLY A 1 81 ? -17.886 11.572 -3.666 1.00 85.94 81 GLY A N 1
ATOM 611 C CA . GLY A 1 81 ? -18.242 10.364 -2.931 1.00 85.94 81 GLY A CA 1
ATOM 612 C C . GLY A 1 81 ? -17.369 10.148 -1.699 1.00 85.94 81 GLY A C 1
ATOM 613 O O . GLY A 1 81 ? -16.207 10.542 -1.651 1.00 85.94 81 GLY A O 1
ATOM 614 N N . ASN A 1 82 ? -17.951 9.506 -0.685 1.00 90.31 82 ASN A N 1
ATOM 615 C CA . ASN A 1 82 ? -17.238 9.059 0.506 1.00 90.31 82 ASN A CA 1
ATOM 616 C C . ASN A 1 82 ? -17.553 7.585 0.753 1.00 90.31 82 ASN A C 1
ATOM 618 O O . ASN A 1 82 ? -18.718 7.188 0.689 1.00 90.31 82 ASN A O 1
ATOM 622 N N . TRP A 1 83 ? -16.539 6.801 1.101 1.00 91.25 83 TRP A N 1
ATOM 623 C CA . TRP A 1 83 ? -16.709 5.420 1.541 1.00 91.25 83 TRP A CA 1
ATOM 624 C C . TRP A 1 83 ? -15.854 5.154 2.778 1.00 91.25 83 TRP A C 1
ATOM 626 O O . TRP A 1 83 ? -14.737 5.656 2.882 1.00 91.25 83 TRP A O 1
ATOM 636 N N . THR A 1 84 ? -16.390 4.369 3.711 1.00 93.81 84 THR A N 1
ATOM 637 C CA . THR A 1 84 ? -15.674 3.924 4.909 1.00 93.81 84 THR A CA 1
ATOM 638 C C . THR A 1 84 ? -15.733 2.406 4.976 1.00 93.81 84 THR A C 1
ATOM 640 O O . THR A 1 84 ? -16.819 1.832 4.890 1.00 93.81 84 THR A O 1
ATOM 643 N N . SER A 1 85 ? -14.583 1.762 5.159 1.00 93.56 85 SER A N 1
ATOM 644 C CA . SER A 1 85 ? -14.480 0.312 5.290 1.00 93.56 85 SER A CA 1
ATOM 645 C C . SER A 1 85 ? -15.093 -0.205 6.597 1.00 93.56 85 SER A C 1
ATOM 647 O O . SER A 1 85 ? -15.258 0.523 7.586 1.00 93.56 85 SER A O 1
ATOM 649 N N . GLU A 1 86 ? -15.342 -1.514 6.643 1.00 92.06 86 GLU A N 1
ATOM 650 C CA . GLU A 1 86 ? -15.463 -2.232 7.915 1.00 92.06 86 GLU A CA 1
ATOM 651 C C . GLU A 1 86 ? -14.142 -2.177 8.710 1.00 92.06 86 GLU A C 1
ATOM 653 O O . GLU A 1 86 ? -13.089 -1.883 8.127 1.00 92.06 86 GLU A O 1
ATOM 658 N N . PRO A 1 87 ? -14.173 -2.422 10.036 1.00 93.50 87 PRO A N 1
ATOM 659 C CA . PRO A 1 87 ? -12.964 -2.487 10.841 1.00 93.50 87 PRO A CA 1
ATOM 660 C C . PRO A 1 87 ? -11.996 -3.546 10.317 1.00 93.50 87 PRO A C 1
ATOM 662 O O . PRO A 1 87 ? -12.390 -4.684 10.061 1.00 93.50 87 PRO A O 1
ATOM 665 N N . PHE A 1 88 ? -10.721 -3.191 10.230 1.00 91.38 88 PHE A N 1
ATOM 666 C CA . PHE A 1 88 ? -9.633 -4.112 9.931 1.00 91.38 88 PHE A CA 1
ATOM 667 C C . PHE A 1 88 ? -8.515 -3.957 10.957 1.00 91.38 88 PHE A C 1
ATOM 669 O O . PHE A 1 88 ? -8.341 -2.906 11.569 1.00 91.38 88 PHE A O 1
ATOM 676 N N . GLY A 1 89 ? -7.734 -5.010 11.148 1.00 88.75 89 GLY A N 1
ATOM 677 C CA . GLY A 1 89 ? -6.559 -4.950 12.000 1.00 88.75 89 GLY A CA 1
ATOM 678 C C . GLY A 1 89 ? -5.969 -6.332 12.257 1.00 88.75 89 GLY A C 1
ATOM 679 O O . GLY A 1 89 ? -6.629 -7.345 12.002 1.00 88.75 89 GLY A O 1
ATOM 680 N N . PRO A 1 90 ? -4.736 -6.398 12.780 1.00 79.31 90 PRO A N 1
ATOM 681 C CA . PRO A 1 90 ? -4.032 -7.654 13.003 1.00 79.31 90 PRO A CA 1
ATOM 682 C C . PRO A 1 90 ? -4.761 -8.590 13.974 1.00 79.31 90 PRO A C 1
ATOM 684 O O . PRO A 1 90 ? -4.721 -9.808 13.812 1.00 79.31 90 PRO A O 1
ATOM 687 N N . SER A 1 91 ? -5.510 -8.028 14.928 1.00 76.50 91 SER A N 1
ATOM 688 C CA . SER A 1 91 ? -6.310 -8.780 15.902 1.00 76.50 91 SER A CA 1
ATOM 689 C C . SER A 1 91 ? -7.423 -9.631 15.268 1.00 76.50 91 SER A C 1
ATOM 691 O O . SER A 1 91 ? -7.806 -10.654 15.835 1.00 76.50 91 SER A O 1
ATOM 693 N N . LEU A 1 92 ? -7.905 -9.274 14.070 1.00 78.38 92 LEU A N 1
ATOM 694 C CA . LEU A 1 92 ? -8.921 -10.046 13.339 1.00 78.38 92 LEU A CA 1
ATOM 695 C C . LEU A 1 92 ? -8.337 -11.217 12.543 1.00 78.38 92 LEU A C 1
ATOM 697 O O . LEU A 1 92 ? -9.089 -12.073 12.084 1.00 78.38 92 LEU A O 1
ATOM 701 N N . LEU A 1 93 ? -7.010 -11.294 12.390 1.00 69.06 93 LEU A N 1
ATOM 702 C CA . LEU A 1 93 ? -6.353 -12.342 11.601 1.00 69.06 93 LEU A CA 1
ATOM 703 C C . LEU A 1 93 ? -6.314 -13.701 12.318 1.00 69.06 93 LEU A C 1
ATOM 705 O O . LEU A 1 93 ? -5.841 -14.681 11.748 1.00 69.06 93 LEU A O 1
ATOM 709 N N . GLY A 1 94 ? -6.800 -13.780 13.564 1.00 58.28 94 GLY A N 1
ATOM 710 C CA . GLY A 1 94 ? -7.022 -15.042 14.277 1.00 58.28 94 GLY A CA 1
ATOM 711 C C . GLY A 1 94 ? -5.754 -15.824 14.631 1.00 58.28 94 GLY A C 1
ATOM 712 O O . GLY A 1 94 ? -5.853 -16.976 15.044 1.00 58.28 94 GLY A O 1
ATOM 713 N N . ARG A 1 95 ? -4.567 -15.222 14.480 1.00 62.88 95 ARG A N 1
ATOM 714 C CA . ARG A 1 95 ? -3.279 -15.882 14.746 1.00 62.88 95 ARG A CA 1
ATOM 715 C C . ARG A 1 95 ? -2.760 -15.708 16.174 1.00 62.88 95 ARG A C 1
ATOM 717 O O . ARG A 1 95 ? -1.787 -16.353 16.531 1.00 62.88 95 ARG A O 1
ATOM 724 N N . GLY A 1 96 ? -3.412 -14.885 17.002 1.00 55.72 96 GLY A N 1
ATOM 725 C CA . GLY A 1 96 ? -3.026 -14.670 18.407 1.00 55.72 96 GLY A CA 1
ATOM 726 C C . GLY A 1 96 ? -1.653 -14.010 18.606 1.00 55.72 96 GLY A C 1
ATOM 727 O O . GLY A 1 96 ? -1.226 -13.837 19.742 1.00 55.72 96 GLY A O 1
ATOM 728 N N . GLU A 1 97 ? -0.975 -13.643 17.520 1.00 63.50 97 GLU A N 1
ATOM 729 C CA . GLU A 1 97 ? 0.294 -12.925 17.523 1.00 63.50 97 GLU A CA 1
ATOM 730 C C . GLU A 1 97 ? 0.040 -11.435 17.784 1.00 63.50 97 GLU A C 1
ATOM 732 O O . GLU A 1 97 ? -0.877 -10.843 17.203 1.00 63.50 97 GLU A O 1
ATOM 737 N N . ASN A 1 98 ? 0.855 -10.823 18.648 1.00 67.38 98 ASN A N 1
ATOM 738 C CA . ASN A 1 98 ? 0.865 -9.373 18.807 1.00 67.38 98 ASN A CA 1
ATOM 739 C C . ASN A 1 98 ? 1.569 -8.773 17.587 1.00 67.38 98 ASN A C 1
ATOM 741 O O . ASN A 1 98 ? 2.789 -8.847 17.458 1.00 67.38 98 ASN A O 1
ATOM 745 N N . LEU A 1 99 ? 0.782 -8.271 16.642 1.00 77.06 99 LEU A N 1
ATOM 746 C CA . LEU A 1 99 ? 1.266 -7.819 15.347 1.00 77.06 99 LEU A CA 1
ATOM 747 C C . LEU A 1 99 ? 0.986 -6.334 15.185 1.00 77.06 99 LEU A C 1
A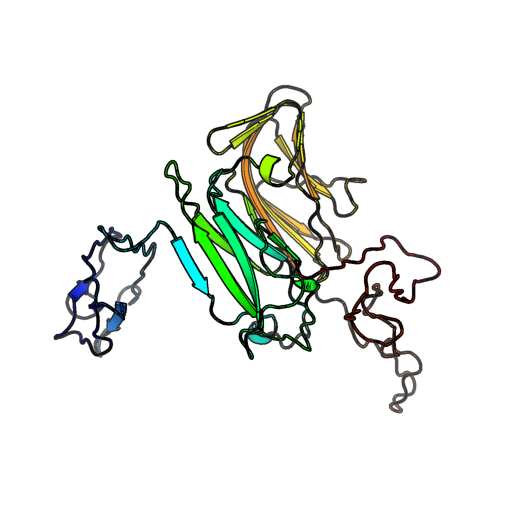TOM 749 O O . LEU A 1 99 ? -0.128 -5.870 15.426 1.00 77.06 99 LEU A O 1
ATOM 753 N N . MET A 1 100 ? 1.987 -5.617 14.685 1.00 82.88 100 MET A N 1
ATOM 754 C CA . MET A 1 100 ? 1.801 -4.260 14.193 1.00 82.88 100 MET A CA 1
ATOM 755 C C . MET A 1 100 ? 0.903 -4.270 12.952 1.00 82.88 100 MET A C 1
ATOM 757 O O . MET A 1 100 ? 0.909 -5.217 12.147 1.00 82.88 100 MET A O 1
ATOM 761 N N . HIS A 1 101 ? 0.202 -3.157 12.735 1.00 88.50 101 HIS A N 1
ATOM 762 C CA . HIS A 1 101 ? -0.331 -2.817 11.415 1.00 88.50 101 HIS A CA 1
ATOM 763 C C . HIS A 1 101 ? 0.807 -2.818 10.383 1.00 88.50 101 HIS A C 1
ATOM 765 O O . HIS A 1 101 ? 1.985 -2.944 10.715 1.00 88.50 101 HIS A O 1
ATOM 771 N N . GLY A 1 102 ? 0.500 -2.759 9.096 1.00 87.62 102 GLY A N 1
ATOM 772 C CA . GLY A 1 102 ? 1.587 -2.650 8.122 1.00 87.62 102 GLY A CA 1
ATOM 773 C C . GLY A 1 102 ? 1.150 -2.022 6.839 1.00 87.62 102 GLY A C 1
ATOM 774 O O . GLY A 1 102 ? 0.106 -1.377 6.795 1.00 87.62 102 GLY A O 1
ATOM 775 N N . LEU A 1 103 ? 1.987 -2.203 5.826 1.00 89.88 103 LEU A N 1
ATOM 776 C CA . LEU A 1 103 ? 1.883 -1.454 4.593 1.00 89.88 103 LEU A CA 1
ATOM 777 C C . LEU A 1 103 ? 0.505 -1.633 3.965 1.00 89.88 103 LEU A C 1
ATOM 779 O O . LEU A 1 103 ? 0.107 -2.756 3.642 1.00 89.88 103 LEU A O 1
ATOM 783 N N . LEU A 1 104 ? -0.192 -0.510 3.837 1.00 92.62 104 LEU A N 1
ATOM 784 C CA . LEU A 1 104 ? -1.369 -0.374 3.011 1.00 92.62 104 LEU A CA 1
ATOM 785 C C . LEU A 1 104 ? -0.903 0.055 1.624 1.00 92.62 104 LEU A C 1
ATOM 787 O O . LEU A 1 104 ? -0.116 0.996 1.508 1.00 92.62 104 LEU A O 1
ATOM 791 N N . HIS A 1 105 ? -1.404 -0.612 0.594 1.00 92.62 105 HIS A N 1
ATOM 792 C CA . HIS A 1 105 ? -1.176 -0.251 -0.801 1.00 92.62 105 HIS A CA 1
ATOM 793 C C . HIS A 1 105 ? -2.509 -0.273 -1.555 1.00 92.62 105 HIS A C 1
ATOM 795 O O . HIS A 1 105 ? -3.411 -1.026 -1.197 1.00 92.62 105 HIS A O 1
ATOM 801 N N . MET A 1 106 ? -2.640 0.552 -2.588 1.00 91.00 106 MET A N 1
ATOM 802 C CA . MET A 1 106 ? -3.809 0.642 -3.456 1.00 91.00 106 MET A CA 1
ATOM 803 C C . MET A 1 106 ? -3.382 0.570 -4.921 1.00 91.00 106 MET A C 1
ATOM 805 O O . MET A 1 106 ? -2.511 1.335 -5.342 1.00 91.00 106 MET A O 1
ATOM 809 N N . ASP A 1 107 ? -4.019 -0.302 -5.703 1.00 88.50 107 ASP A N 1
ATOM 810 C CA . ASP A 1 107 ? -4.065 -0.124 -7.155 1.00 88.50 107 ASP A CA 1
ATOM 811 C C . ASP A 1 107 ? -5.199 0.855 -7.456 1.00 88.50 107 ASP A C 1
ATOM 813 O O . ASP A 1 107 ? -6.386 0.548 -7.286 1.00 88.50 107 ASP A O 1
ATOM 817 N N . ALA A 1 108 ? -4.821 2.075 -7.825 1.00 88.00 108 ALA A N 1
ATOM 818 C CA . ALA A 1 108 ? -5.763 3.151 -8.059 1.00 88.00 108 ALA A CA 1
ATOM 819 C C . ALA A 1 108 ? -5.407 3.935 -9.320 1.00 88.00 108 ALA A C 1
ATOM 821 O O . ALA A 1 108 ? -4.263 4.339 -9.521 1.00 88.00 108 ALA A O 1
ATOM 822 N N . LEU A 1 109 ? -6.422 4.218 -10.132 1.00 87.19 109 LEU A N 1
ATOM 823 C CA . LEU A 1 109 ? -6.347 5.217 -11.183 1.00 87.19 109 LEU A CA 1
ATOM 824 C C . LEU A 1 109 ? -6.636 6.583 -10.566 1.00 87.19 109 LEU A C 1
ATOM 826 O O . LEU A 1 109 ? -7.780 6.877 -10.224 1.00 87.19 109 LEU A O 1
ATOM 830 N N . VAL A 1 110 ? -5.617 7.431 -10.443 1.00 87.62 110 VAL A N 1
ATOM 831 C CA . VAL A 1 110 ? -5.767 8.803 -9.943 1.00 87.62 110 VAL A CA 1
ATOM 832 C C . VAL A 1 110 ? -5.721 9.776 -11.117 1.00 87.62 110 VAL A C 1
ATOM 834 O O . VAL A 1 110 ? -4.681 10.002 -11.729 1.00 87.62 110 VAL A O 1
ATOM 837 N N . VAL A 1 111 ? -6.869 10.363 -11.455 1.00 86.31 111 VAL A N 1
ATOM 838 C CA . VAL A 1 111 ? -6.987 11.302 -12.576 1.00 86.31 111 VAL A CA 1
ATOM 839 C C . VAL A 1 111 ? -6.468 12.680 -12.168 1.00 86.31 111 VAL A C 1
ATOM 841 O O . VAL A 1 111 ? -6.884 13.239 -11.150 1.00 86.31 111 VAL A O 1
ATOM 844 N N . ALA A 1 112 ? -5.607 13.277 -12.993 1.00 83.69 112 ALA A N 1
ATOM 845 C CA . ALA A 1 112 ? -5.101 14.626 -12.759 1.00 83.69 112 ALA A CA 1
ATOM 846 C C . ALA A 1 112 ? -6.247 15.649 -12.622 1.00 83.69 112 ALA A C 1
ATOM 848 O O . ALA A 1 112 ? -7.122 15.757 -13.482 1.00 83.69 112 ALA A O 1
ATOM 849 N N . GLY A 1 113 ? -6.229 16.424 -11.535 1.00 85.06 113 GLY A N 1
ATOM 850 C CA . GLY A 1 113 ? -7.255 17.427 -11.233 1.00 85.06 113 GLY A CA 1
ATOM 851 C C . GLY A 1 113 ? -8.526 16.885 -10.566 1.00 85.06 113 GLY A C 1
ATOM 852 O O . GLY A 1 113 ? -9.424 17.681 -10.294 1.00 85.06 113 GLY A O 1
ATOM 853 N N . SER A 1 114 ? -8.605 15.578 -10.298 1.00 89.44 114 SER A N 1
ATOM 854 C CA . SER A 1 114 ? -9.581 15.005 -9.360 1.00 89.44 114 SER A CA 1
ATOM 855 C C . SER A 1 114 ? -9.151 15.257 -7.908 1.00 89.44 114 SER A C 1
ATOM 857 O O . SER A 1 114 ? -7.977 15.529 -7.644 1.00 89.44 114 SER A O 1
ATOM 859 N N . GLU A 1 115 ? -10.085 15.165 -6.961 1.00 91.12 115 GLU A N 1
ATOM 860 C CA . GLU A 1 115 ? -9.736 15.058 -5.540 1.00 91.12 115 GLU A CA 1
ATOM 861 C C . GLU A 1 115 ? -9.682 13.567 -5.185 1.00 91.12 115 GLU A C 1
ATOM 863 O O . GLU A 1 115 ? -10.658 12.841 -5.372 1.00 91.12 115 GLU A O 1
ATOM 868 N N . PHE A 1 116 ? -8.529 13.109 -4.703 1.00 92.12 116 PHE A N 1
ATOM 869 C CA . PHE A 1 116 ? -8.311 11.765 -4.179 1.00 92.12 116 PHE A CA 1
ATOM 870 C C . PHE A 1 116 ? -7.664 11.912 -2.809 1.00 92.12 116 PHE A C 1
ATOM 872 O O . PHE A 1 116 ? -6.495 12.282 -2.705 1.00 92.12 116 PHE A O 1
ATOM 879 N N . GLU A 1 117 ? -8.448 11.692 -1.762 1.00 94.81 117 GLU A N 1
ATOM 880 C CA . GLU A 1 117 ? -8.016 11.885 -0.387 1.00 94.81 117 GLU A CA 1
ATOM 881 C C . GLU A 1 117 ? -8.519 10.732 0.475 1.00 94.81 117 GLU A C 1
ATOM 883 O O . GLU A 1 117 ? -9.664 10.302 0.364 1.00 94.81 117 GLU A O 1
ATOM 888 N N . TRP A 1 118 ? -7.695 10.231 1.380 1.00 95.62 118 TRP A N 1
ATOM 889 C CA . TRP A 1 118 ? -8.108 9.213 2.330 1.00 95.62 118 TRP A CA 1
ATOM 890 C C . TRP A 1 118 ? -7.511 9.455 3.709 1.00 95.62 118 TRP A C 1
ATOM 892 O O . TRP A 1 118 ? -6.605 10.263 3.907 1.00 95.62 118 TRP A O 1
ATOM 902 N N . GLN A 1 119 ? -8.082 8.782 4.697 1.00 96.44 119 GLN A N 1
ATOM 903 C CA . GLN A 1 119 ? -7.637 8.850 6.077 1.00 96.44 119 GLN A CA 1
ATOM 904 C C . GLN A 1 119 ? -7.915 7.549 6.819 1.00 96.44 119 GLN A C 1
ATOM 906 O O . GLN A 1 119 ? -8.795 6.769 6.438 1.00 96.44 119 GLN A O 1
ATOM 911 N N . ILE A 1 120 ? -7.192 7.350 7.916 1.00 96.69 120 ILE A N 1
ATOM 912 C CA . ILE A 1 120 ? -7.429 6.257 8.855 1.00 96.69 120 ILE A CA 1
ATOM 913 C C . ILE A 1 120 ? -8.216 6.768 10.055 1.00 96.69 120 ILE A C 1
ATOM 915 O O . ILE A 1 120 ? -7.918 7.826 10.607 1.00 96.69 120 ILE A O 1
ATOM 919 N N . LEU A 1 121 ? -9.216 5.996 10.469 1.00 97.12 121 LEU A N 1
ATOM 920 C CA . LEU A 1 121 ? -9.994 6.242 11.677 1.00 97.12 121 LEU A CA 1
ATOM 921 C C . LEU A 1 121 ? -9.747 5.131 12.698 1.00 97.12 121 LEU A C 1
ATOM 923 O O . LEU A 1 121 ? -9.603 3.965 12.325 1.00 97.12 121 LEU A O 1
ATOM 927 N N . ASP A 1 122 ? -9.799 5.470 13.982 1.00 96.19 122 ASP A N 1
ATOM 928 C CA . ASP A 1 122 ? -9.983 4.477 15.041 1.00 96.19 122 ASP A CA 1
ATOM 929 C C . ASP A 1 122 ? -11.356 3.811 14.871 1.00 96.19 122 ASP A C 1
ATOM 931 O O . ASP A 1 122 ? -12.388 4.487 14.831 1.00 96.19 122 ASP A O 1
ATOM 935 N N . ALA A 1 123 ? -11.396 2.480 14.791 1.00 95.50 123 ALA A N 1
ATOM 936 C CA . ALA A 1 123 ? -12.649 1.751 14.621 1.00 95.50 123 ALA A CA 1
ATOM 937 C C . ALA A 1 123 ? -13.606 1.885 15.819 1.00 95.50 123 ALA A C 1
ATOM 939 O O . ALA A 1 123 ? -14.811 1.677 15.647 1.00 95.50 123 ALA A O 1
ATOM 940 N N . THR A 1 124 ? -13.090 2.225 17.006 1.00 93.69 124 THR A N 1
ATOM 941 C CA . THR A 1 124 ? -13.875 2.371 18.239 1.00 93.69 124 THR A CA 1
ATOM 942 C C . THR A 1 124 ? -14.579 3.722 18.292 1.00 93.69 124 THR A C 1
ATOM 944 O O . THR A 1 124 ? -15.789 3.789 18.516 1.00 93.69 124 THR A O 1
ATOM 947 N N . THR A 1 125 ? -13.836 4.810 18.084 1.00 96.31 125 THR A N 1
ATOM 948 C CA . THR A 1 125 ? -14.359 6.180 18.213 1.00 96.31 125 THR A CA 1
ATOM 949 C C . THR A 1 125 ? -14.804 6.802 16.889 1.00 96.31 125 THR A C 1
ATOM 951 O O . THR A 1 125 ? -15.561 7.772 16.903 1.00 96.31 125 THR A O 1
ATOM 954 N N . ASN A 1 126 ? -14.374 6.254 15.747 1.00 95.12 126 ASN A N 1
ATOM 955 C CA . ASN A 1 126 ? -14.456 6.865 14.413 1.00 95.12 126 ASN A CA 1
ATOM 956 C C . ASN A 1 126 ? -13.741 8.224 14.300 1.00 95.12 126 ASN A C 1
ATOM 958 O O . ASN A 1 126 ? -13.994 8.977 13.356 1.00 95.12 126 ASN A O 1
ATOM 962 N N . ALA A 1 127 ? -12.859 8.552 15.247 1.00 95.56 127 ALA A N 1
ATOM 963 C CA . ALA A 1 127 ? -12.010 9.729 15.155 1.00 95.56 127 ALA A CA 1
ATOM 964 C C . ALA A 1 127 ? -10.832 9.463 14.198 1.00 95.56 127 ALA A C 1
ATOM 966 O O . ALA A 1 127 ? -10.330 8.335 14.171 1.00 95.56 127 ALA A O 1
ATOM 967 N N . PRO A 1 128 ? -10.377 10.468 13.427 1.00 94.81 128 PRO A N 1
ATOM 968 C CA . PRO A 1 128 ? -9.154 10.350 12.641 1.00 94.81 128 PRO A CA 1
ATOM 969 C C . PRO A 1 128 ? -7.938 10.034 13.514 1.00 94.81 128 PRO A C 1
ATOM 971 O O . PRO A 1 128 ? -7.807 10.570 14.618 1.00 94.81 128 PRO A O 1
ATOM 974 N N . ILE A 1 129 ? -7.059 9.165 13.013 1.00 93.38 129 ILE A N 1
ATOM 975 C CA . ILE A 1 129 ? -5.774 8.877 13.647 1.00 93.38 129 ILE A CA 1
ATOM 976 C C . ILE A 1 129 ? -4.798 10.014 13.316 1.00 93.38 129 ILE A C 1
ATOM 978 O O . ILE A 1 129 ? -4.565 10.262 12.130 1.00 93.38 129 ILE A O 1
ATOM 982 N N . PRO A 1 130 ? -4.191 10.664 14.329 1.00 89.38 130 PRO A N 1
ATOM 983 C CA . PRO A 1 130 ? -3.236 11.743 14.114 1.00 89.38 130 PRO A CA 1
ATOM 984 C C . PRO A 1 130 ? -2.098 11.358 13.169 1.00 89.38 130 PRO A C 1
ATOM 986 O O . PRO A 1 130 ? -1.390 10.376 13.395 1.00 89.38 130 PRO A O 1
ATOM 989 N N . GLY A 1 131 ? -1.901 12.167 12.133 1.00 87.81 131 GLY A N 1
ATOM 990 C CA . GLY A 1 131 ? -0.886 11.960 11.112 1.00 87.81 131 GLY A CA 1
ATOM 991 C C . GLY A 1 131 ? -1.278 10.999 9.982 1.00 87.81 131 GLY A C 1
ATOM 992 O O . GLY A 1 131 ? -0.450 10.699 9.122 1.00 87.81 131 GLY A O 1
ATOM 993 N N . PHE A 1 132 ? -2.512 10.504 9.970 1.00 93.44 132 PHE A N 1
ATOM 994 C CA . PHE A 1 132 ? -3.061 9.681 8.891 1.00 93.44 132 PHE A CA 1
ATOM 995 C C . PHE A 1 132 ? -4.344 10.300 8.336 1.00 93.44 132 PHE A C 1
ATOM 997 O O . PHE A 1 132 ? -5.269 9.593 7.937 1.00 93.44 132 PHE A O 1
ATOM 1004 N N . GLU A 1 133 ? -4.406 11.629 8.329 1.00 93.56 133 GLU A N 1
ATOM 1005 C CA . GLU A 1 133 ? -5.477 12.414 7.739 1.00 93.56 133 GLU A CA 1
ATOM 1006 C C . GLU A 1 133 ? -5.060 12.997 6.389 1.00 93.56 133 GLU A C 1
ATOM 1008 O O . GLU A 1 133 ? -3.907 13.363 6.172 1.00 93.56 133 GLU A O 1
ATOM 1013 N N . ARG A 1 134 ? -6.041 13.145 5.496 1.00 92.81 134 ARG A N 1
ATOM 1014 C CA . ARG A 1 134 ? -5.898 13.860 4.224 1.00 92.81 134 ARG A CA 1
ATOM 1015 C C . ARG A 1 134 ? -4.760 13.344 3.322 1.00 92.81 134 ARG A C 1
ATOM 1017 O O . ARG A 1 134 ? -4.136 14.124 2.603 1.00 92.81 134 ARG A O 1
ATOM 1024 N N . LEU A 1 135 ? -4.483 12.042 3.362 1.00 93.44 135 LEU A N 1
ATOM 1025 C CA . LEU A 1 135 ? -3.449 11.401 2.554 1.00 93.44 135 LEU A CA 1
ATOM 1026 C C . LEU A 1 135 ? -3.891 11.308 1.093 1.00 93.44 135 LEU A C 1
ATOM 1028 O O . LEU A 1 135 ? -5.049 11.020 0.805 1.00 93.44 135 LEU A O 1
ATOM 1032 N N . THR A 1 136 ? -2.957 11.531 0.173 1.00 91.69 136 THR A N 1
ATOM 1033 C CA . THR A 1 136 ? -3.209 11.496 -1.279 1.00 91.69 136 THR A CA 1
ATOM 1034 C C . THR A 1 136 ? -2.365 10.449 -2.008 1.00 91.69 136 THR A C 1
ATOM 1036 O O . THR A 1 136 ? -2.530 10.253 -3.208 1.00 91.69 136 THR A O 1
ATOM 1039 N N . SER A 1 137 ? -1.458 9.768 -1.304 1.00 89.88 137 SER A N 1
ATOM 1040 C CA . SER A 1 137 ? -0.636 8.684 -1.845 1.00 89.88 137 SER A CA 1
ATOM 1041 C C . SER A 1 137 ? -1.448 7.399 -2.019 1.00 89.88 137 SER A C 1
ATOM 1043 O O . SER A 1 137 ? -2.431 7.166 -1.321 1.00 89.88 137 SER A O 1
ATOM 1045 N N . THR A 1 138 ? -1.004 6.515 -2.907 1.00 90.19 138 THR A N 1
ATOM 1046 C CA . THR A 1 138 ? -1.593 5.178 -3.116 1.00 90.19 138 THR A CA 1
ATOM 1047 C C . THR A 1 138 ? -1.094 4.147 -2.098 1.00 90.19 138 THR A C 1
ATOM 1049 O O . THR A 1 138 ? -1.449 2.977 -2.166 1.00 90.19 138 THR A O 1
ATOM 1052 N N . TRP A 1 139 ? -0.272 4.553 -1.130 1.00 90.62 139 TRP A N 1
ATOM 1053 C CA . TRP A 1 139 ? 0.269 3.675 -0.098 1.00 90.62 139 TRP A CA 1
ATOM 1054 C C . TRP A 1 139 ? 0.636 4.451 1.174 1.00 90.62 139 TRP A C 1
ATOM 1056 O O . TRP A 1 139 ? 0.883 5.659 1.123 1.00 90.62 139 TRP A O 1
ATOM 1066 N N . ALA A 1 140 ? 0.686 3.756 2.313 1.00 91.00 140 ALA A N 1
ATOM 1067 C CA . ALA A 1 140 ? 1.293 4.245 3.554 1.00 91.00 140 ALA A CA 1
ATOM 1068 C C . ALA A 1 140 ? 1.680 3.079 4.475 1.00 91.00 140 ALA A C 1
ATOM 1070 O O . ALA A 1 140 ? 0.990 2.057 4.524 1.00 91.00 140 ALA A O 1
ATOM 1071 N N . ASP A 1 141 ? 2.748 3.238 5.262 1.00 89.19 141 ASP A N 1
ATOM 1072 C CA . ASP A 1 141 ? 3.070 2.269 6.313 1.00 89.19 141 ASP A CA 1
ATOM 1073 C C . ASP A 1 141 ? 2.240 2.541 7.571 1.00 89.19 141 ASP A C 1
ATOM 1075 O O . ASP A 1 141 ? 2.573 3.400 8.391 1.00 89.19 141 ASP A O 1
ATOM 1079 N N . LEU A 1 142 ? 1.165 1.768 7.742 1.00 91.06 142 LEU A N 1
ATOM 1080 C CA . LEU A 1 142 ? 0.326 1.846 8.935 1.00 91.06 142 LEU A CA 1
ATOM 1081 C C . LEU A 1 142 ? 1.019 1.284 10.180 1.00 91.06 142 LEU A C 1
ATOM 1083 O O . LEU A 1 142 ? 0.513 1.481 11.279 1.00 91.06 142 LEU A O 1
ATOM 1087 N N . GLY A 1 143 ? 2.184 0.637 10.051 1.00 87.56 143 GLY A N 1
ATOM 1088 C CA . GLY A 1 143 ? 2.980 0.156 11.181 1.00 87.56 143 GLY A CA 1
ATOM 1089 C C . GLY A 1 143 ? 3.466 1.257 12.133 1.00 87.56 143 GLY A C 1
ATOM 1090 O O . GLY A 1 143 ? 4.001 0.939 13.186 1.00 87.56 143 GLY A O 1
ATOM 1091 N N . MET A 1 144 ? 3.286 2.542 11.799 1.00 86.25 144 MET A N 1
ATOM 1092 C CA . MET A 1 144 ? 3.498 3.655 12.743 1.00 86.25 144 MET A CA 1
ATOM 1093 C C . MET A 1 144 ? 2.378 3.800 13.773 1.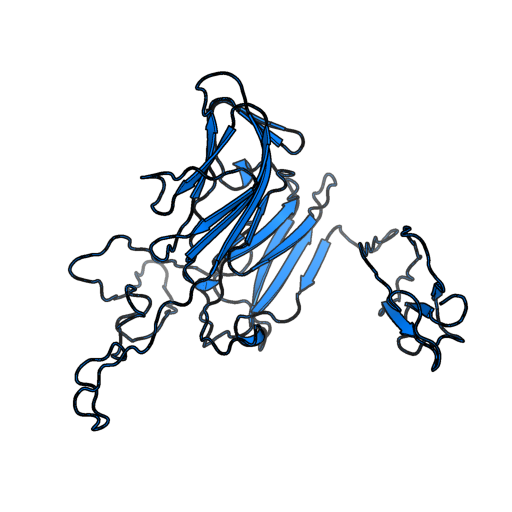00 86.25 144 MET A C 1
ATOM 1095 O O . MET A 1 144 ? 2.556 4.474 14.785 1.00 86.25 144 MET A O 1
ATOM 1099 N N . ILE A 1 145 ? 1.199 3.256 13.479 1.00 89.50 145 ILE A N 1
ATOM 1100 C CA . ILE A 1 145 ? 0.040 3.350 14.354 1.00 89.50 145 ILE A CA 1
ATOM 1101 C C . ILE A 1 145 ? 0.202 2.297 15.442 1.00 89.50 145 ILE A C 1
ATOM 1103 O O . ILE A 1 145 ? 0.346 1.111 15.140 1.00 89.50 145 ILE A O 1
ATOM 1107 N N . ASN A 1 146 ? 0.135 2.717 16.705 1.00 86.88 146 ASN A N 1
ATOM 1108 C CA . ASN A 1 146 ? 0.199 1.778 17.814 1.00 86.88 146 ASN A CA 1
ATOM 1109 C C . ASN A 1 146 ? -1.001 0.828 17.786 1.00 86.88 146 ASN A C 1
ATOM 1111 O O . ASN A 1 146 ? -2.137 1.243 18.017 1.00 86.88 146 ASN A O 1
ATOM 1115 N N . SER A 1 147 ? -0.740 -0.453 17.547 1.00 86.81 147 SER A N 1
ATOM 1116 C CA . SER A 1 147 ? -1.758 -1.500 17.537 1.00 86.81 147 SER A CA 1
ATOM 1117 C C . SER A 1 147 ? -2.317 -1.819 18.926 1.00 86.81 147 SER A C 1
ATOM 1119 O O . SER A 1 147 ? -3.392 -2.406 19.004 1.00 86.81 147 SER A O 1
ATOM 1121 N N . ALA A 1 148 ? -1.645 -1.436 20.017 1.00 84.44 148 ALA A N 1
ATOM 1122 C CA . ALA A 1 148 ? -2.186 -1.581 21.368 1.00 84.44 148 ALA A CA 1
ATOM 1123 C C . ALA A 1 148 ? -3.266 -0.526 21.671 1.00 84.44 148 ALA A C 1
ATOM 1125 O O . ALA A 1 148 ? -4.325 -0.869 22.199 1.00 84.44 148 ALA A O 1
ATOM 1126 N N . ASP A 1 149 ? -3.026 0.733 21.288 1.00 87.62 149 ASP A N 1
ATOM 1127 C CA . ASP A 1 149 ? -3.985 1.832 21.481 1.00 87.62 149 ASP A CA 1
ATOM 1128 C C . ASP A 1 149 ? -5.093 1.822 20.418 1.00 87.62 149 ASP A C 1
ATOM 1130 O O . ASP A 1 149 ? -6.252 2.108 20.716 1.00 87.62 149 ASP A O 1
ATOM 1134 N N . TYR A 1 150 ? -4.744 1.450 19.182 1.00 91.25 150 TYR A N 1
ATOM 1135 C CA . TYR A 1 150 ? -5.644 1.390 18.029 1.00 91.25 150 TYR A CA 1
ATOM 1136 C C . TYR A 1 150 ? -5.627 -0.017 17.405 1.00 91.25 150 TYR A C 1
ATOM 1138 O O . TYR A 1 150 ? -5.070 -0.218 16.321 1.00 91.25 150 TYR A O 1
ATOM 1146 N N . PRO A 1 151 ? -6.231 -1.027 18.059 1.00 89.38 151 PRO A N 1
ATOM 1147 C CA . PRO A 1 151 ? -6.172 -2.423 17.610 1.00 89.38 151 PRO A CA 1
ATOM 1148 C C . PRO A 1 151 ? -6.952 -2.695 16.324 1.00 89.38 151 PRO A C 1
ATOM 1150 O O . PRO A 1 151 ? -6.683 -3.682 15.632 1.00 89.38 151 PRO A O 1
ATOM 1153 N N . LEU A 1 152 ? -7.930 -1.840 16.019 1.00 93.50 152 LEU A N 1
ATOM 1154 C CA . LEU A 1 152 ? -8.763 -1.900 14.828 1.00 93.50 152 LEU A CA 1
ATOM 1155 C C . LEU A 1 152 ? -8.864 -0.510 14.205 1.00 93.50 152 LEU A C 1
ATOM 1157 O O . LEU A 1 152 ? -9.094 0.483 14.895 1.00 93.50 152 LEU A O 1
ATOM 1161 N N . LEU A 1 153 ? -8.742 -0.470 12.886 1.00 95.38 153 LEU A N 1
ATOM 1162 C CA . LEU A 1 153 ? -8.753 0.730 12.067 1.00 95.38 153 LEU A CA 1
ATOM 1163 C C . LEU A 1 153 ? -9.901 0.673 11.062 1.00 95.38 153 LEU A C 1
ATOM 1165 O O . LEU A 1 153 ? -10.398 -0.400 10.721 1.00 95.38 153 LEU A O 1
ATOM 1169 N N . ARG A 1 154 ? -10.309 1.835 10.560 1.00 96.31 154 ARG A N 1
ATOM 1170 C CA . ARG A 1 154 ? -11.161 1.961 9.373 1.00 96.31 154 ARG A CA 1
ATOM 1171 C C . ARG A 1 154 ? -10.465 2.829 8.343 1.00 96.31 154 ARG A C 1
ATOM 1173 O O . ARG A 1 154 ? -9.831 3.822 8.687 1.00 96.31 154 ARG A O 1
ATOM 1180 N N . PHE A 1 155 ? -10.639 2.476 7.081 1.00 95.94 155 PHE A N 1
ATOM 1181 C CA . PHE A 1 155 ? -10.178 3.259 5.950 1.00 95.94 155 PHE A CA 1
ATOM 1182 C C . PHE A 1 155 ? -11.342 4.112 5.473 1.00 95.94 155 PHE A C 1
ATOM 1184 O O . PHE A 1 155 ? -12.420 3.583 5.203 1.00 95.94 155 PHE A O 1
ATOM 1191 N N . LYS A 1 156 ? -11.146 5.426 5.397 1.00 96.50 156 LYS A N 1
ATOM 1192 C CA . LYS A 1 156 ? -12.137 6.355 4.863 1.00 96.50 156 LYS A CA 1
ATOM 1193 C C . LYS A 1 156 ? -11.549 7.077 3.666 1.00 96.50 156 LYS A C 1
ATOM 1195 O O . LYS A 1 156 ? -10.584 7.818 3.819 1.00 96.50 156 LYS A O 1
ATOM 1200 N N . VAL A 1 157 ? -12.180 6.919 2.512 1.00 95.56 157 VAL A N 1
ATOM 1201 C CA . VAL A 1 157 ? -11.811 7.603 1.274 1.00 95.56 157 VAL A CA 1
ATOM 1202 C C . VAL A 1 157 ? -12.840 8.670 0.925 1.00 95.56 157 VAL A C 1
ATOM 1204 O O . VAL A 1 157 ? -14.044 8.505 1.142 1.00 95.56 157 VAL A O 1
ATOM 1207 N N . HIS A 1 158 ? -12.331 9.764 0.387 1.00 93.75 158 HIS A N 1
ATOM 1208 C CA . HIS A 1 158 ? -13.037 10.874 -0.205 1.00 93.75 158 HIS A CA 1
ATOM 1209 C C . HIS A 1 158 ? -12.533 11.062 -1.638 1.00 93.75 158 HIS A C 1
ATOM 1211 O O . HIS A 1 158 ? -11.336 11.235 -1.868 1.00 93.75 158 HIS A O 1
ATOM 1217 N N . MET A 1 159 ? -13.439 11.014 -2.610 1.00 92.50 159 MET A N 1
ATOM 1218 C CA . MET A 1 159 ? -13.088 11.176 -4.020 1.00 92.50 159 MET A CA 1
ATOM 1219 C C . MET A 1 159 ? -14.028 12.160 -4.685 1.00 92.50 159 MET A C 1
ATOM 1221 O O . MET A 1 159 ? -15.229 12.158 -4.407 1.00 92.50 159 MET A O 1
ATOM 1225 N N . LYS A 1 160 ? -13.488 12.965 -5.597 1.00 89.50 160 LYS A N 1
ATOM 1226 C CA . LYS A 1 160 ? -14.264 13.892 -6.409 1.00 89.50 160 LYS A CA 1
ATOM 1227 C C . LYS A 1 160 ? -13.743 13.974 -7.830 1.00 89.50 160 LYS A C 1
ATOM 1229 O O . LYS A 1 160 ? -12.543 14.121 -8.047 1.00 89.50 160 LYS A O 1
ATOM 1234 N N . GLU A 1 161 ? -14.650 13.911 -8.794 1.00 89.25 161 GLU A N 1
ATOM 1235 C CA . GLU A 1 161 ? -14.335 14.016 -10.217 1.00 89.25 161 GLU A CA 1
ATOM 1236 C C . GLU A 1 161 ? -13.627 15.329 -10.564 1.00 89.25 161 GLU A C 1
ATOM 1238 O O . GLU A 1 161 ? -13.898 16.393 -9.997 1.00 89.25 161 GLU A O 1
ATOM 1243 N N . ALA A 1 162 ? -12.736 15.254 -11.552 1.00 86.56 162 ALA A N 1
ATOM 1244 C CA . ALA A 1 162 ? -12.082 16.435 -12.088 1.00 86.56 162 ALA A CA 1
ATOM 1245 C C . ALA A 1 162 ? -13.100 17.344 -12.799 1.00 86.56 162 ALA A C 1
ATOM 1247 O O . ALA A 1 162 ? -14.030 16.878 -13.459 1.00 86.56 162 ALA A O 1
ATOM 1248 N N . ALA A 1 163 ? -12.885 18.663 -12.759 1.00 80.31 163 ALA A N 1
ATOM 1249 C CA . ALA A 1 163 ? -13.779 19.637 -13.401 1.00 80.31 163 ALA A CA 1
ATOM 1250 C C . ALA A 1 163 ? -13.932 19.442 -14.929 1.00 80.31 163 ALA A C 1
ATOM 1252 O O . ALA A 1 163 ? -14.908 19.906 -15.515 1.00 80.31 163 ALA A O 1
ATOM 1253 N N . GLY A 1 164 ? -12.968 18.773 -15.575 1.00 75.75 164 GLY A N 1
ATOM 1254 C CA . GLY A 1 164 ? -12.991 18.414 -16.999 1.00 75.75 164 GLY A CA 1
ATOM 1255 C C . GLY A 1 164 ? -13.626 17.052 -17.309 1.00 75.75 164 GLY A C 1
ATOM 1256 O O . GLY A 1 164 ? -13.615 16.641 -18.469 1.00 75.75 164 GLY A O 1
ATOM 1257 N N . GLY A 1 165 ? -14.168 16.366 -16.300 1.00 75.19 165 GLY A N 1
ATOM 1258 C CA . GLY A 1 165 ? -14.549 14.959 -16.370 1.00 75.19 165 GLY A CA 1
ATOM 1259 C C . GLY A 1 165 ? -13.369 14.028 -16.081 1.00 75.19 165 GLY A C 1
ATOM 1260 O O . GLY A 1 165 ? -12.207 14.428 -16.147 1.00 75.19 165 GLY A O 1
ATOM 1261 N N . GLY A 1 166 ? -13.687 12.776 -15.756 1.00 77.75 166 GLY A N 1
ATOM 1262 C CA . GLY A 1 166 ? -12.718 11.772 -15.324 1.00 77.75 166 GLY A CA 1
ATOM 1263 C C . GLY A 1 166 ? -12.882 11.453 -13.841 1.00 77.75 166 GLY A C 1
ATOM 1264 O O . GLY A 1 166 ? -12.867 12.345 -12.988 1.00 77.75 166 GLY A O 1
ATOM 1265 N N . THR A 1 167 ? -13.052 10.167 -13.563 1.00 79.81 167 THR A N 1
ATOM 1266 C CA . THR A 1 167 ? -13.319 9.630 -12.232 1.00 79.81 167 THR A CA 1
ATOM 1267 C C . THR A 1 167 ? -12.107 8.812 -11.821 1.00 79.81 167 THR A C 1
ATOM 1269 O O . THR A 1 167 ? -11.705 7.903 -12.546 1.00 79.81 167 THR A O 1
ATOM 1272 N N . SER A 1 168 ? -11.509 9.162 -10.684 1.00 87.62 168 SER A N 1
ATOM 1273 C CA . SER A 1 168 ? -10.500 8.308 -10.065 1.00 87.62 168 SER A CA 1
ATOM 1274 C C . SER A 1 168 ? -11.155 7.017 -9.580 1.00 87.62 168 SER A C 1
ATOM 1276 O O . SER A 1 168 ? -12.334 7.009 -9.227 1.00 87.62 168 SER A O 1
ATOM 1278 N N . GLU A 1 169 ? -10.402 5.931 -9.536 1.00 87.75 169 GLU A N 1
ATOM 1279 C CA . GLU A 1 169 ? -10.898 4.605 -9.170 1.00 87.75 169 GLU A CA 1
ATOM 1280 C C . GLU A 1 169 ? -9.893 3.929 -8.239 1.00 87.75 169 GLU A C 1
ATOM 1282 O O . GLU A 1 169 ? -8.701 3.962 -8.516 1.00 87.75 169 GLU A O 1
ATOM 1287 N N . ILE A 1 170 ? -10.362 3.307 -7.154 1.00 88.75 170 ILE A N 1
ATOM 1288 C CA . ILE A 1 170 ? -9.573 2.332 -6.388 1.00 88.75 170 ILE A CA 1
ATOM 1289 C C . ILE A 1 170 ? -10.090 0.956 -6.788 1.00 88.75 170 ILE A C 1
ATOM 1291 O O . ILE A 1 170 ? -11.261 0.659 -6.549 1.00 88.75 170 ILE A O 1
ATOM 1295 N N . ARG A 1 171 ? -9.234 0.125 -7.379 1.00 85.31 171 ARG A N 1
ATOM 1296 C CA . ARG A 1 171 ? -9.612 -1.223 -7.833 1.00 85.31 171 ARG A CA 1
ATOM 1297 C C . ARG A 1 171 ? -9.355 -2.254 -6.762 1.00 85.31 171 ARG A C 1
ATOM 1299 O O . ARG A 1 171 ? -10.216 -3.073 -6.455 1.00 85.31 171 ARG A O 1
ATOM 1306 N N . SER A 1 172 ? -8.181 -2.162 -6.157 1.00 85.62 172 SER A N 1
ATOM 1307 C CA . SER A 1 172 ? -7.785 -2.989 -5.035 1.00 85.62 172 SER A CA 1
ATOM 1308 C C . SER A 1 172 ? -7.130 -2.115 -3.976 1.00 85.62 172 SER A C 1
ATOM 1310 O O . SER A 1 172 ? -6.498 -1.094 -4.257 1.00 85.62 172 SER A O 1
ATOM 1312 N N . TRP A 1 173 ? -7.296 -2.519 -2.724 1.00 89.56 173 TRP A N 1
ATOM 1313 C CA . TRP A 1 173 ? -6.403 -2.102 -1.663 1.00 89.56 173 TRP A CA 1
ATOM 1314 C C . TRP A 1 173 ? -6.054 -3.321 -0.830 1.00 89.56 173 TRP A C 1
ATOM 1316 O O . TRP A 1 173 ? -6.865 -4.229 -0.629 1.00 89.56 173 TRP A O 1
ATOM 1326 N N . SER A 1 174 ? -4.820 -3.345 -0.369 1.00 89.56 174 SER A N 1
ATOM 1327 C CA . SER A 1 174 ? -4.225 -4.465 0.328 1.00 89.56 174 SER A CA 1
ATOM 1328 C C . SER A 1 174 ? -3.579 -3.986 1.620 1.00 89.56 174 SER A C 1
ATOM 1330 O O . SER A 1 174 ? -3.317 -2.800 1.831 1.00 89.56 174 SER A O 1
ATOM 1332 N N . LEU A 1 175 ? -3.323 -4.942 2.505 1.00 86.81 175 LEU A N 1
ATOM 1333 C CA . LEU A 1 175 ? -2.588 -4.739 3.743 1.00 86.81 175 LEU A CA 1
ATOM 1334 C C . LEU A 1 175 ? -1.436 -5.736 3.805 1.00 86.81 175 LEU A C 1
ATOM 1336 O O . LEU A 1 175 ? -1.423 -6.741 3.098 1.00 86.81 175 LEU A O 1
ATOM 1340 N N . ASN A 1 176 ? -0.529 -5.511 4.753 1.00 82.06 176 ASN A N 1
ATOM 1341 C CA . ASN A 1 176 ? 0.517 -6.455 5.145 1.00 82.06 176 ASN A CA 1
ATOM 1342 C C . ASN A 1 176 ? 1.660 -6.635 4.142 1.00 82.06 176 ASN A C 1
ATOM 1344 O O . ASN A 1 176 ? 2.376 -7.621 4.263 1.00 82.06 176 ASN A O 1
ATOM 1348 N N . GLY A 1 177 ? 1.888 -5.674 3.246 1.00 84.44 177 GLY A N 1
ATOM 1349 C CA . GLY A 1 177 ? 3.051 -5.711 2.354 1.00 84.44 177 GLY A CA 1
ATOM 1350 C C . GLY A 1 177 ? 2.792 -6.339 0.991 1.00 84.44 177 GLY A C 1
ATOM 1351 O O . GLY A 1 177 ? 3.742 -6.672 0.296 1.00 84.44 177 GLY A O 1
ATOM 1352 N N . HIS A 1 178 ? 1.530 -6.480 0.597 1.00 91.88 178 HIS A N 1
ATOM 1353 C CA . HIS A 1 178 ? 1.189 -6.730 -0.795 1.00 91.88 178 HIS A CA 1
ATOM 1354 C C . HIS A 1 178 ? 1.210 -5.412 -1.578 1.00 91.88 178 HIS A C 1
ATOM 1356 O O . HIS A 1 178 ? 0.551 -4.452 -1.185 1.00 91.88 178 HIS A O 1
ATOM 1362 N N . LEU A 1 179 ? 1.962 -5.374 -2.667 1.00 92.62 179 LEU A N 1
ATOM 1363 C CA . LEU A 1 179 ? 2.143 -4.251 -3.578 1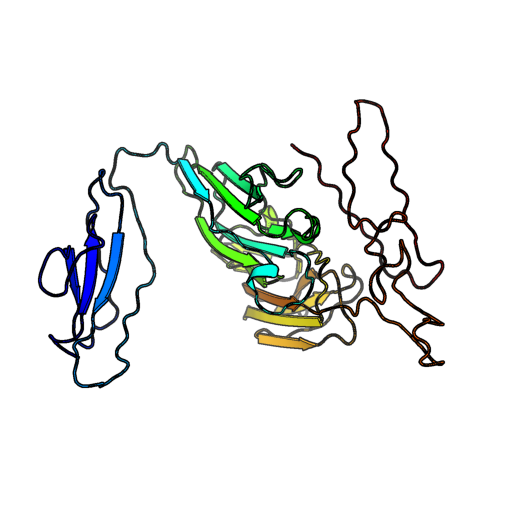.00 92.62 179 LEU A CA 1
ATOM 1364 C C . LEU A 1 179 ? 1.631 -4.663 -4.955 1.00 92.62 179 LEU A C 1
ATOM 1366 O O . LEU A 1 179 ? 1.966 -5.748 -5.418 1.00 92.62 179 LEU A O 1
ATOM 1370 N N . GLU A 1 180 ? 0.884 -3.793 -5.626 1.00 91.81 180 GLU A N 1
ATOM 1371 C CA . GLU A 1 180 ? 0.326 -4.076 -6.952 1.00 91.81 180 GLU A CA 1
ATOM 1372 C C . GLU A 1 180 ? 0.420 -2.838 -7.846 1.00 91.81 180 GLU A C 1
ATOM 1374 O O . GLU A 1 180 ? 0.086 -1.734 -7.435 1.00 91.81 180 GLU A O 1
ATOM 1379 N N . LYS A 1 181 ? 0.882 -2.994 -9.081 1.00 90.50 181 LYS A N 1
ATOM 1380 C CA . LYS A 1 181 ? 0.933 -1.943 -10.093 1.00 90.50 181 LYS A CA 1
ATOM 1381 C C . LYS A 1 181 ? 0.461 -2.498 -11.423 1.00 90.50 181 LYS A C 1
ATOM 1383 O O . LYS A 1 181 ? 1.173 -3.254 -12.084 1.00 90.50 181 LYS A O 1
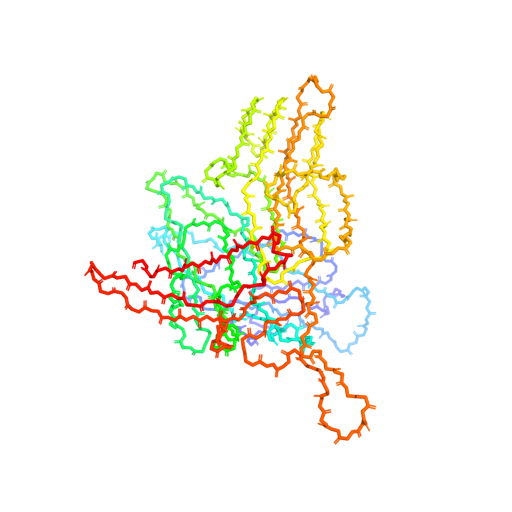ATOM 1388 N N . SER A 1 182 ? -0.716 -2.042 -11.833 1.00 88.62 182 SER A N 1
ATOM 1389 C CA . SER A 1 182 ? -1.243 -2.197 -13.192 1.00 88.62 182 SER A CA 1
ATOM 1390 C C . SER A 1 182 ? -0.587 -1.243 -14.204 1.00 88.62 182 SER A C 1
ATOM 1392 O O . SER A 1 182 ? -0.710 -1.442 -15.406 1.00 88.62 182 SER A O 1
ATOM 1394 N N . PHE A 1 183 ? 0.118 -0.208 -13.722 1.00 90.69 183 PHE A N 1
ATOM 1395 C CA . PHE A 1 183 ? 0.647 0.907 -14.519 1.00 90.69 183 PHE A CA 1
ATOM 1396 C C . PHE A 1 183 ? -0.421 1.657 -15.328 1.00 90.69 183 PHE A C 1
ATOM 1398 O O . PHE A 1 183 ? -0.107 2.226 -16.367 1.00 90.69 183 PHE A O 1
ATOM 1405 N N . ASP A 1 184 ? -1.671 1.711 -14.872 1.00 83.81 184 ASP A N 1
ATOM 1406 C CA . ASP A 1 184 ? -2.700 2.528 -15.532 1.00 83.81 184 ASP A CA 1
ATOM 1407 C C . ASP A 1 184 ? -2.527 4.038 -15.298 1.00 83.81 184 ASP A C 1
ATOM 1409 O O . ASP A 1 184 ? -3.009 4.855 -16.087 1.00 83.81 184 ASP A O 1
ATOM 1413 N N . THR A 1 185 ? -1.809 4.407 -14.238 1.00 84.25 185 THR A N 1
ATOM 1414 C CA . THR A 1 185 ? -1.279 5.747 -13.964 1.00 84.25 185 THR A CA 1
ATOM 1415 C C . THR A 1 185 ? 0.199 5.812 -14.318 1.00 84.25 185 THR A C 1
ATOM 1417 O O . THR A 1 185 ? 0.898 4.794 -14.315 1.00 84.25 185 THR A O 1
ATOM 1420 N N . ASP A 1 186 ? 0.687 7.019 -14.616 1.00 89.31 186 ASP A N 1
ATOM 1421 C CA . ASP A 1 186 ? 2.119 7.234 -14.784 1.00 89.31 186 ASP A CA 1
ATOM 1422 C C . ASP A 1 186 ? 2.809 6.999 -13.430 1.00 89.31 186 ASP A C 1
ATOM 1424 O O . ASP A 1 186 ? 2.598 7.768 -12.491 1.00 89.31 186 ASP A O 1
ATOM 1428 N N . PRO A 1 187 ? 3.648 5.960 -13.291 1.00 90.62 187 PRO A N 1
ATOM 1429 C CA . PRO A 1 187 ? 4.268 5.640 -12.011 1.00 90.62 187 PRO A CA 1
ATOM 1430 C C . PRO A 1 187 ? 5.250 6.731 -11.558 1.00 90.62 187 PRO A C 1
ATOM 1432 O O . PRO A 1 187 ? 5.630 6.760 -10.388 1.00 90.62 187 PRO A O 1
ATOM 1435 N N . THR A 1 188 ? 5.665 7.642 -12.450 1.00 91.75 188 THR A N 1
ATOM 1436 C CA . THR A 1 188 ? 6.505 8.786 -12.071 1.00 91.75 188 THR A CA 1
ATOM 1437 C C . THR A 1 188 ? 5.760 9.823 -11.231 1.00 91.75 188 THR A C 1
ATOM 1439 O O . THR A 1 188 ? 6.391 10.478 -10.399 1.00 91.75 188 THR A O 1
ATOM 1442 N N . ASP A 1 189 ? 4.429 9.901 -11.348 1.00 84.81 189 ASP A N 1
ATOM 1443 C CA . ASP A 1 189 ? 3.587 10.708 -10.453 1.00 84.81 189 ASP A CA 1
ATOM 1444 C C . ASP A 1 189 ? 3.562 10.130 -9.024 1.00 84.81 189 ASP A C 1
ATOM 1446 O O . ASP A 1 189 ? 3.275 10.835 -8.057 1.00 84.81 189 ASP A O 1
ATOM 1450 N N . GLU A 1 190 ? 3.931 8.855 -8.881 1.00 81.25 190 GLU A N 1
ATOM 1451 C CA . GLU A 1 190 ? 3.996 8.102 -7.627 1.00 81.25 190 GLU A CA 1
ATOM 1452 C C . GLU A 1 190 ? 5.442 7.872 -7.148 1.00 81.25 190 GLU A C 1
ATOM 1454 O O . GLU A 1 190 ? 5.711 6.935 -6.400 1.00 81.25 190 GLU A O 1
ATOM 1459 N N . GLY A 1 191 ? 6.389 8.699 -7.605 1.00 87.62 191 GLY A N 1
ATOM 1460 C CA . GLY A 1 191 ? 7.779 8.700 -7.131 1.00 87.62 191 GLY A CA 1
ATOM 1461 C C . GLY A 1 191 ? 8.733 7.767 -7.882 1.00 87.62 191 GLY A C 1
ATOM 1462 O O . GLY A 1 191 ? 9.950 7.854 -7.694 1.00 87.62 191 GLY A O 1
ATOM 1463 N N . TRP A 1 192 ? 8.237 6.917 -8.789 1.00 94.00 192 TRP A N 1
ATOM 1464 C CA . TRP A 1 192 ? 9.112 6.030 -9.558 1.00 94.00 192 TRP A CA 1
ATOM 1465 C C . TRP A 1 192 ? 9.976 6.823 -10.540 1.00 94.00 192 TRP A C 1
ATOM 1467 O O . TRP A 1 192 ? 9.590 7.868 -11.062 1.00 94.00 192 TRP A O 1
ATOM 1477 N N . SER A 1 193 ? 11.156 6.293 -10.857 1.00 96.50 193 SER A N 1
ATOM 1478 C CA . SER A 1 193 ? 12.031 6.884 -11.872 1.00 96.50 193 SER A CA 1
ATOM 1479 C C . SER A 1 193 ? 12.182 5.964 -13.077 1.00 96.50 193 SER A C 1
ATOM 1481 O O . SER A 1 193 ? 12.469 4.776 -12.944 1.00 96.50 193 SER A O 1
ATOM 1483 N N . ILE A 1 194 ? 12.003 6.527 -14.274 1.00 97.12 194 ILE A N 1
ATOM 1484 C CA . ILE A 1 194 ? 12.158 5.828 -15.552 1.00 97.12 194 ILE A CA 1
ATOM 1485 C C . ILE A 1 194 ? 13.356 6.436 -16.283 1.00 97.12 194 ILE A C 1
ATOM 1487 O O . ILE A 1 194 ? 13.321 7.585 -16.719 1.00 97.12 194 ILE A O 1
ATOM 1491 N N . GLN A 1 195 ? 14.434 5.669 -16.439 1.00 95.88 195 GLN A N 1
ATOM 1492 C CA . GLN A 1 195 ? 15.615 6.084 -17.196 1.00 95.88 195 GLN A CA 1
ATOM 1493 C C . GLN A 1 195 ? 15.625 5.436 -18.576 1.00 95.88 195 GLN A C 1
ATOM 1495 O O . GLN A 1 195 ? 15.462 4.226 -18.683 1.00 95.88 195 GLN A O 1
ATOM 1500 N N . GLY A 1 196 ? 15.887 6.215 -19.629 1.00 92.62 196 GLY A N 1
ATOM 1501 C CA . GLY A 1 196 ? 16.020 5.679 -20.991 1.00 92.62 196 GLY A CA 1
ATOM 1502 C C . GLY A 1 196 ? 14.720 5.093 -21.552 1.00 92.62 196 GLY A C 1
ATOM 1503 O O . GLY A 1 196 ? 14.765 4.137 -22.322 1.00 92.62 196 GLY A O 1
ATOM 1504 N N . GLY A 1 197 ? 13.572 5.632 -21.140 1.00 94.88 197 GLY A N 1
ATOM 1505 C CA . GLY A 1 197 ? 12.254 5.132 -21.508 1.00 94.88 197 GLY A CA 1
ATOM 1506 C C . GLY A 1 197 ? 11.136 6.102 -21.152 1.00 94.88 197 GLY A C 1
ATOM 1507 O O . GLY A 1 197 ? 11.395 7.222 -20.713 1.00 94.88 197 GLY A O 1
ATOM 1508 N N . SER A 1 198 ? 9.901 5.652 -21.333 1.00 95.88 198 SER A N 1
ATOM 1509 C CA . SER A 1 198 ? 8.694 6.385 -20.954 1.00 95.88 198 SER A CA 1
ATOM 1510 C C . SER A 1 198 ? 7.573 5.422 -20.579 1.00 95.88 198 SER A C 1
ATOM 1512 O O . SER A 1 198 ? 7.563 4.260 -20.998 1.00 95.88 198 SER A O 1
ATOM 1514 N N . TRP A 1 199 ? 6.606 5.930 -19.829 1.00 96.19 199 TRP A N 1
ATOM 1515 C CA . TRP A 1 199 ? 5.327 5.274 -19.615 1.00 96.19 199 TRP A CA 1
ATOM 1516 C C . TRP A 1 199 ? 4.325 5.683 -20.708 1.00 96.19 199 TRP A C 1
ATOM 1518 O O . TRP A 1 199 ? 4.298 6.838 -21.137 1.00 96.19 199 TRP A O 1
ATOM 1528 N N . SER A 1 200 ? 3.544 4.731 -21.222 1.00 94.56 200 SER A N 1
ATOM 1529 C CA . SER A 1 200 ? 2.434 4.997 -22.143 1.00 94.56 200 SER A CA 1
ATOM 1530 C C . SER A 1 200 ? 1.489 3.797 -22.227 1.00 94.56 200 SER A C 1
ATOM 1532 O O . SER A 1 200 ? 1.945 2.664 -22.358 1.00 94.56 200 SER A O 1
ATOM 1534 N N . ASN A 1 201 ? 0.176 4.057 -22.240 1.00 89.81 201 ASN A N 1
ATOM 1535 C CA . ASN A 1 201 ? -0.880 3.055 -22.451 1.00 89.81 201 ASN A CA 1
ATOM 1536 C C . ASN A 1 201 ? -0.781 1.836 -21.514 1.00 89.81 201 ASN A C 1
ATOM 1538 O O . ASN A 1 201 ? -0.801 0.702 -21.992 1.00 89.81 201 ASN A O 1
ATOM 1542 N N . GLY A 1 202 ? -0.652 2.053 -20.202 1.00 90.69 202 GLY A N 1
ATOM 1543 C CA . GLY A 1 202 ? -0.653 0.937 -19.248 1.00 90.69 202 GLY A CA 1
ATOM 1544 C C . GLY A 1 202 ? 0.674 0.177 -19.159 1.00 90.69 202 GLY A C 1
ATOM 1545 O O . GLY A 1 202 ? 0.715 -0.941 -18.662 1.00 90.69 202 GLY A O 1
ATOM 1546 N N . ALA A 1 203 ? 1.764 0.706 -19.726 1.00 95.56 203 ALA A N 1
ATOM 1547 C CA . ALA A 1 203 ? 3.045 0.012 -19.723 1.00 95.56 203 ALA A CA 1
ATOM 1548 C C . ALA A 1 203 ? 4.239 0.967 -19.738 1.00 95.56 203 ALA A C 1
ATOM 1550 O O . ALA A 1 203 ? 4.231 2.026 -20.372 1.00 95.56 203 ALA A O 1
ATOM 1551 N N . ILE A 1 204 ? 5.322 0.540 -19.097 1.00 97.25 204 ILE A N 1
ATOM 1552 C CA . ILE A 1 204 ? 6.619 1.208 -19.170 1.00 97.25 204 ILE A CA 1
ATOM 1553 C C . ILE A 1 204 ? 7.437 0.545 -20.269 1.00 97.25 204 ILE A C 1
ATOM 1555 O O . ILE A 1 204 ? 7.628 -0.668 -20.249 1.00 97.25 204 ILE A O 1
ATOM 1559 N N . THR A 1 205 ? 7.965 1.323 -21.212 1.00 96.94 205 THR A N 1
ATOM 1560 C CA . THR A 1 205 ? 8.958 0.831 -22.178 1.00 96.94 205 THR A CA 1
ATOM 1561 C C . THR A 1 205 ? 10.272 1.562 -21.967 1.00 96.94 205 THR A C 1
ATOM 1563 O O . THR A 1 205 ? 10.313 2.791 -21.996 1.00 96.94 205 THR A O 1
ATOM 1566 N N . SER A 1 206 ? 11.354 0.816 -21.744 1.00 96.75 206 SER A N 1
ATOM 1567 C CA . SER A 1 206 ? 12.655 1.394 -21.406 1.00 96.75 206 SER A CA 1
ATOM 1568 C C . SER A 1 206 ? 13.826 0.558 -21.921 1.00 96.75 206 SER A C 1
ATOM 1570 O O . SER A 1 206 ? 13.733 -0.660 -22.058 1.00 96.75 206 SER A O 1
ATOM 1572 N N . SER A 1 207 ? 14.946 1.217 -22.223 1.00 95.44 207 SER A N 1
ATOM 1573 C CA . SER A 1 207 ? 16.254 0.581 -22.432 1.00 95.44 207 SER A CA 1
ATOM 1574 C C . SER A 1 207 ? 17.208 0.749 -21.242 1.00 95.44 207 SER A C 1
ATOM 1576 O O . SER A 1 207 ? 18.325 0.238 -21.300 1.00 95.44 207 SER A O 1
ATOM 1578 N N . GLY A 1 208 ? 16.815 1.508 -20.213 1.00 94.38 208 GLY A N 1
ATOM 1579 C CA . GLY A 1 208 ? 17.621 1.822 -19.031 1.00 94.38 208 GLY A CA 1
ATOM 1580 C C . GLY A 1 208 ? 17.122 1.118 -17.769 1.00 94.38 208 GLY A C 1
ATOM 1581 O O . GLY A 1 208 ? 16.824 -0.071 -17.797 1.00 94.38 208 GLY A O 1
ATOM 1582 N N . THR A 1 209 ? 17.059 1.850 -16.658 1.00 95.38 209 THR A N 1
ATOM 1583 C CA . THR A 1 209 ? 16.566 1.348 -15.368 1.00 95.38 209 THR A CA 1
ATOM 1584 C C . THR A 1 209 ? 15.231 1.999 -15.037 1.00 95.38 209 THR A C 1
ATOM 1586 O O . THR A 1 209 ? 15.091 3.217 -15.150 1.00 95.38 209 THR A O 1
ATOM 1589 N N . VAL A 1 210 ? 14.269 1.198 -14.595 1.00 97.50 210 VAL A N 1
ATOM 1590 C CA . VAL A 1 210 ? 13.037 1.668 -13.953 1.00 97.50 210 VAL A CA 1
ATOM 1591 C C . VAL A 1 210 ? 13.137 1.319 -12.477 1.00 97.50 210 VAL A C 1
ATOM 1593 O O . VAL A 1 210 ? 13.380 0.159 -12.165 1.00 97.50 210 VAL A O 1
ATOM 1596 N N . LEU A 1 211 ? 12.993 2.292 -11.584 1.00 97.31 211 LEU A N 1
ATOM 1597 C CA . LEU A 1 211 ? 13.228 2.140 -10.147 1.00 97.31 211 LEU A CA 1
ATOM 1598 C C . LEU A 1 211 ? 11.995 2.598 -9.366 1.00 97.31 211 LEU A C 1
ATOM 1600 O O . LEU A 1 211 ? 11.523 3.714 -9.592 1.00 97.31 211 LEU A O 1
ATOM 1604 N N . SER A 1 212 ? 11.508 1.752 -8.458 1.00 95.31 212 SER A N 1
ATOM 1605 C CA . SER A 1 212 ? 10.400 2.076 -7.560 1.00 95.31 212 SER A CA 1
ATOM 1606 C C . SER A 1 212 ? 10.827 3.003 -6.423 1.00 95.31 212 SER A C 1
ATOM 1608 O O . SER A 1 212 ? 12.019 3.173 -6.140 1.00 95.31 212 SER A O 1
ATOM 1610 N N . ASP A 1 213 ? 9.834 3.507 -5.695 1.00 91.69 213 ASP A N 1
ATOM 1611 C CA . ASP A 1 213 ? 10.035 4.040 -4.350 1.00 91.69 213 ASP A CA 1
ATOM 1612 C C . ASP A 1 213 ? 10.586 2.979 -3.384 1.00 91.69 213 ASP A C 1
ATOM 1614 O O . ASP A 1 213 ? 10.560 1.771 -3.653 1.00 91.69 213 ASP A O 1
ATOM 1618 N N . VAL A 1 214 ? 11.104 3.452 -2.250 1.00 91.12 214 VAL A N 1
ATOM 1619 C CA . VAL A 1 214 ? 11.520 2.598 -1.135 1.00 91.12 214 VAL A CA 1
ATOM 1620 C C . VAL A 1 214 ? 10.324 2.369 -0.220 1.00 91.12 214 VAL A C 1
ATOM 1622 O O . VAL A 1 214 ? 9.811 3.299 0.402 1.00 91.12 214 VAL A O 1
ATOM 1625 N N . TYR A 1 215 ? 9.914 1.112 -0.096 1.00 90.75 215 TYR A N 1
ATOM 1626 C CA . TYR A 1 215 ? 8.841 0.712 0.802 1.00 90.75 215 TYR A CA 1
ATOM 1627 C C . TYR A 1 215 ? 9.441 0.273 2.133 1.00 90.75 215 TYR A C 1
ATOM 1629 O O . TYR A 1 215 ? 10.209 -0.688 2.192 1.00 90.75 215 TYR A O 1
ATOM 1637 N N . HIS A 1 216 ? 9.083 0.970 3.209 1.00 87.50 216 HIS A N 1
ATOM 1638 C CA . HIS A 1 216 ? 9.449 0.592 4.572 1.00 87.50 216 HIS A CA 1
ATOM 1639 C C . HIS A 1 216 ? 8.338 -0.250 5.200 1.00 87.50 216 HIS A C 1
ATOM 1641 O O . HIS A 1 216 ? 7.161 0.099 5.119 1.00 87.50 216 HIS A O 1
ATOM 1647 N N . LEU A 1 217 ? 8.721 -1.368 5.815 1.00 87.38 217 LEU A N 1
ATOM 1648 C CA . LEU A 1 217 ? 7.815 -2.308 6.463 1.00 87.38 217 LEU A CA 1
ATOM 1649 C C . LEU A 1 217 ? 8.321 -2.600 7.870 1.00 87.38 217 LEU A C 1
ATOM 1651 O O . LEU A 1 217 ? 9.120 -3.513 8.081 1.00 87.38 217 LEU A O 1
ATOM 1655 N N . ARG A 1 218 ? 7.816 -1.850 8.852 1.00 81.44 218 ARG A N 1
ATOM 1656 C CA . ARG A 1 218 ? 8.205 -2.009 10.267 1.00 81.44 218 ARG A CA 1
ATOM 1657 C C . ARG A 1 218 ? 7.928 -3.397 10.828 1.00 81.44 218 ARG A C 1
ATOM 1659 O O . ARG A 1 218 ? 8.680 -3.878 11.665 1.00 81.44 218 ARG A O 1
ATOM 1666 N N . GLY A 1 219 ? 6.876 -4.050 10.335 1.00 78.94 219 GLY A N 1
ATOM 1667 C CA . GLY A 1 219 ? 6.535 -5.429 10.692 1.00 78.94 219 GLY A CA 1
ATOM 1668 C C . GLY A 1 219 ? 7.567 -6.469 10.261 1.00 78.94 219 GLY A C 1
ATOM 1669 O O . GLY A 1 219 ? 7.519 -7.588 10.757 1.00 78.94 219 GLY A O 1
ATOM 1670 N N . GLY A 1 220 ? 8.486 -6.111 9.362 1.00 86.06 220 GLY A N 1
ATOM 1671 C CA . GLY A 1 220 ? 9.451 -7.033 8.788 1.00 86.06 220 GLY A CA 1
ATOM 1672 C C . GLY A 1 220 ? 8.825 -8.059 7.840 1.00 86.06 220 GLY A C 1
ATOM 1673 O O . GLY A 1 220 ? 7.647 -8.420 7.928 1.00 86.06 220 GLY A O 1
ATOM 1674 N N . PHE A 1 221 ? 9.637 -8.559 6.919 1.00 91.19 221 PHE A N 1
ATOM 1675 C CA . PHE A 1 221 ? 9.279 -9.637 6.000 1.00 91.19 221 PHE A CA 1
ATOM 1676 C C . PHE A 1 221 ? 10.454 -10.604 5.826 1.00 91.19 221 PHE A C 1
ATOM 1678 O O . PHE A 1 221 ? 11.609 -10.246 6.056 1.00 91.19 221 PHE A O 1
ATOM 1685 N N . SER A 1 222 ? 10.151 -11.850 5.465 1.00 93.00 222 SER A N 1
ATOM 1686 C CA . SER A 1 222 ? 11.138 -12.938 5.322 1.00 93.00 222 SER A CA 1
ATOM 1687 C C . SER A 1 222 ? 11.166 -13.570 3.934 1.00 93.00 222 SER A C 1
ATOM 1689 O O . SER A 1 222 ? 12.065 -14.353 3.640 1.00 93.00 222 SER A O 1
ATOM 1691 N N . ALA A 1 223 ? 10.212 -13.229 3.072 1.00 95.44 223 ALA A N 1
ATOM 1692 C CA . ALA A 1 223 ? 10.230 -13.632 1.678 1.00 95.44 223 ALA A CA 1
ATOM 1693 C C . ALA A 1 223 ? 9.636 -12.531 0.802 1.00 95.44 223 ALA A C 1
ATOM 1695 O O . ALA A 1 223 ? 8.809 -11.737 1.260 1.00 95.44 223 ALA A O 1
ATOM 1696 N N . VAL A 1 224 ? 10.074 -12.508 -0.450 1.00 97.44 224 VAL A N 1
ATOM 1697 C CA . VAL A 1 224 ? 9.549 -11.647 -1.507 1.00 97.44 224 VAL A CA 1
ATOM 1698 C C . VAL A 1 224 ? 8.963 -12.569 -2.565 1.00 97.44 224 VAL A C 1
ATOM 1700 O O . VAL A 1 224 ? 9.695 -13.330 -3.191 1.00 97.44 224 VAL A O 1
ATOM 1703 N N . ASP A 1 225 ? 7.645 -12.545 -2.726 1.00 97.44 225 ASP A N 1
ATOM 1704 C CA . ASP A 1 225 ? 6.948 -13.283 -3.778 1.00 97.44 225 ASP A CA 1
ATOM 1705 C C . ASP A 1 225 ? 6.507 -12.308 -4.856 1.00 97.44 225 ASP A C 1
ATOM 1707 O O . ASP A 1 225 ? 5.798 -11.355 -4.548 1.00 97.44 225 ASP A O 1
ATOM 1711 N N . VAL A 1 226 ? 6.961 -12.494 -6.091 1.00 97.88 226 VAL A N 1
ATOM 1712 C CA . VAL A 1 226 ? 6.676 -11.571 -7.190 1.00 97.88 226 VAL A CA 1
ATOM 1713 C C . VAL A 1 226 ? 5.869 -12.241 -8.283 1.00 97.88 226 VAL A C 1
ATOM 1715 O O . VAL A 1 226 ? 6.076 -13.406 -8.625 1.00 97.88 226 VAL A O 1
ATOM 1718 N N . ASN A 1 227 ? 4.997 -11.448 -8.889 1.00 97.25 227 ASN A N 1
ATOM 1719 C CA . ASN A 1 227 ? 4.284 -11.781 -10.105 1.00 97.25 227 ASN A CA 1
ATOM 1720 C C . ASN A 1 227 ? 4.302 -10.552 -11.019 1.00 97.25 227 ASN A C 1
ATOM 1722 O O . ASN A 1 227 ? 3.640 -9.546 -10.792 1.00 97.25 227 ASN A O 1
ATOM 1726 N N . SER A 1 228 ? 5.142 -10.603 -12.040 1.00 96.38 228 SER A N 1
ATOM 1727 C CA . SER A 1 228 ? 5.449 -9.483 -12.913 1.00 96.38 228 SER A CA 1
ATOM 1728 C C . SER A 1 228 ? 5.272 -9.901 -14.364 1.00 96.38 228 SER A C 1
ATOM 1730 O O . SER A 1 228 ? 5.672 -10.990 -14.780 1.00 96.38 228 SER A O 1
ATOM 1732 N N . VAL A 1 229 ? 4.687 -9.007 -15.160 1.00 96.19 229 VAL A N 1
ATOM 1733 C CA . VAL A 1 229 ? 4.520 -9.201 -16.599 1.00 96.19 229 VAL A CA 1
ATOM 1734 C C . VAL A 1 229 ? 5.457 -8.253 -17.327 1.00 96.19 229 VAL A C 1
ATOM 1736 O O . VAL A 1 229 ? 5.210 -7.050 -17.439 1.00 96.19 229 VAL A O 1
ATOM 1739 N N . GLN A 1 230 ? 6.540 -8.814 -17.855 1.00 94.12 230 GLN A N 1
ATOM 1740 C CA . GLN A 1 230 ? 7.528 -8.103 -18.653 1.00 94.12 230 GLN A CA 1
ATOM 1741 C C . GLN A 1 230 ? 7.908 -8.879 -19.914 1.00 94.12 230 GLN A C 1
ATOM 1743 O O . GLN A 1 230 ? 7.773 -10.100 -19.994 1.00 94.12 230 GLN A O 1
ATOM 1748 N N . SER A 1 231 ? 8.414 -8.161 -20.913 1.00 93.25 231 SER A N 1
ATOM 1749 C CA . SER A 1 231 ? 8.921 -8.730 -22.163 1.00 93.25 231 SER A CA 1
ATOM 1750 C C . SER A 1 231 ? 10.200 -8.034 -22.629 1.00 93.25 231 SER A C 1
ATOM 1752 O O . SER A 1 231 ? 10.554 -6.954 -22.151 1.00 93.25 231 SER A O 1
ATOM 1754 N N . GLY A 1 232 ? 10.901 -8.649 -23.583 1.00 93.06 232 GLY A N 1
ATOM 1755 C CA . GLY A 1 232 ? 12.160 -8.124 -24.105 1.00 93.06 232 GLY A CA 1
ATOM 1756 C C . GLY A 1 232 ? 13.333 -8.417 -23.171 1.00 93.06 232 GLY A C 1
ATOM 1757 O O . GLY A 1 232 ? 13.450 -9.520 -22.648 1.00 93.06 232 GLY A O 1
ATOM 1758 N N . ALA A 1 233 ? 14.220 -7.438 -22.994 1.00 91.69 233 ALA A N 1
ATOM 1759 C CA . ALA A 1 233 ? 15.484 -7.602 -22.269 1.00 91.69 233 ALA A CA 1
ATOM 1760 C C . ALA A 1 233 ? 15.409 -7.294 -20.755 1.00 91.69 233 ALA A C 1
ATOM 1762 O O . ALA A 1 233 ? 16.434 -6.993 -20.145 1.00 91.69 233 ALA A O 1
ATOM 1763 N N . GLY A 1 234 ? 14.212 -7.296 -20.164 1.00 95.00 234 GLY A N 1
ATOM 1764 C CA . GLY A 1 234 ? 13.989 -6.860 -18.784 1.00 95.00 234 GLY A CA 1
ATOM 1765 C C . GLY A 1 234 ? 14.360 -7.931 -17.759 1.00 95.00 234 GLY A C 1
ATOM 1766 O O . GLY A 1 234 ? 13.938 -9.076 -17.896 1.00 95.00 234 GLY A O 1
ATOM 1767 N N . GLN A 1 235 ? 15.103 -7.545 -16.721 1.00 95.56 235 GLN A N 1
ATOM 1768 C CA . GLN A 1 235 ? 15.345 -8.348 -15.520 1.00 95.56 235 GLN A CA 1
ATOM 1769 C C . GLN A 1 235 ? 14.839 -7.596 -14.293 1.00 95.56 235 GLN A C 1
ATOM 1771 O O . GLN A 1 235 ? 15.289 -6.478 -14.015 1.00 95.56 235 GLN A O 1
ATOM 1776 N N . LEU A 1 236 ? 13.905 -8.224 -13.576 1.00 97.56 236 LEU A N 1
ATOM 1777 C CA . LEU A 1 236 ? 13.400 -7.721 -12.308 1.00 97.56 236 LEU A CA 1
ATOM 1778 C C . LEU A 1 236 ? 14.444 -7.989 -11.225 1.00 97.56 236 LEU A C 1
ATOM 1780 O O . LEU A 1 236 ? 15.057 -9.058 -11.170 1.00 97.56 236 LEU A O 1
ATOM 1784 N N . GLN A 1 237 ? 14.651 -6.993 -10.378 1.00 97.88 237 GLN A N 1
ATOM 1785 C CA . GLN A 1 237 ? 15.525 -7.069 -9.227 1.00 97.88 237 GLN A CA 1
ATOM 1786 C C . GLN A 1 237 ? 14.870 -6.395 -8.032 1.00 97.88 237 GLN A C 1
ATOM 1788 O O . GLN A 1 237 ? 14.095 -5.446 -8.182 1.00 97.88 237 GLN A O 1
ATOM 1793 N N . TYR A 1 238 ? 15.253 -6.829 -6.840 1.00 98.19 238 TYR A N 1
ATOM 1794 C CA . TYR A 1 238 ? 14.887 -6.152 -5.604 1.00 98.19 238 TYR A CA 1
ATOM 1795 C C . TYR A 1 238 ? 16.114 -5.913 -4.717 1.00 98.19 238 TYR A C 1
ATOM 1797 O O . TYR A 1 238 ? 17.164 -6.538 -4.876 1.00 98.19 238 TYR A O 1
ATOM 1805 N N . SER A 1 239 ? 15.998 -4.958 -3.802 1.00 97.44 239 SER A N 1
ATOM 1806 C CA . SER A 1 239 ? 17.021 -4.598 -2.825 1.00 97.44 239 SER A CA 1
ATOM 1807 C C . SER A 1 239 ? 16.394 -4.462 -1.447 1.00 97.44 239 SER A C 1
ATOM 1809 O O . SER A 1 239 ? 15.350 -3.834 -1.305 1.00 97.44 239 SER A O 1
ATOM 1811 N N . THR A 1 240 ? 17.058 -4.999 -0.426 1.00 95.12 240 THR A N 1
ATOM 1812 C CA . THR A 1 240 ? 16.670 -4.877 0.990 1.00 95.12 240 THR A CA 1
ATOM 1813 C C . THR A 1 240 ? 17.588 -3.933 1.775 1.00 95.12 240 THR A C 1
ATOM 1815 O O . THR A 1 240 ? 17.531 -3.884 3.000 1.00 95.12 240 THR A O 1
ATOM 1818 N N . ASN A 1 241 ? 18.460 -3.187 1.081 1.00 91.31 241 ASN A N 1
ATOM 1819 C CA . ASN A 1 241 ? 19.478 -2.319 1.685 1.00 91.31 241 ASN A CA 1
ATOM 1820 C C . ASN A 1 241 ? 19.639 -0.972 0.960 1.00 91.31 241 ASN A C 1
ATOM 1822 O O . ASN A 1 241 ? 20.752 -0.490 0.752 1.00 91.31 241 ASN A O 1
ATOM 1826 N N . GLY A 1 242 ? 18.524 -0.377 0.538 1.00 87.50 242 GLY A N 1
ATOM 1827 C CA . GLY A 1 242 ? 18.498 0.969 -0.041 1.00 87.50 242 GLY A CA 1
ATOM 1828 C C . GLY A 1 242 ? 19.204 1.069 -1.393 1.00 87.50 242 GLY A C 1
ATOM 1829 O O . GLY A 1 242 ? 19.798 2.097 -1.707 1.00 87.50 242 GLY A O 1
ATOM 1830 N N . GLY A 1 243 ? 19.206 -0.015 -2.171 1.00 92.56 243 GLY A N 1
ATOM 1831 C CA . GLY A 1 243 ? 19.798 -0.050 -3.504 1.00 92.56 243 GLY A CA 1
ATOM 1832 C C . GLY A 1 243 ? 21.317 -0.236 -3.539 1.00 92.56 243 GLY A C 1
ATOM 1833 O O . GLY A 1 243 ? 21.903 -0.113 -4.618 1.00 92.56 243 GLY A O 1
ATOM 1834 N N . ILE A 1 244 ? 21.962 -0.558 -2.408 1.00 91.75 244 ILE A N 1
ATOM 1835 C CA . ILE A 1 244 ? 23.405 -0.857 -2.349 1.00 91.75 244 ILE A CA 1
ATOM 1836 C C . ILE A 1 244 ? 23.717 -2.167 -3.085 1.00 91.75 244 ILE A C 1
ATOM 1838 O O . ILE A 1 244 ? 24.671 -2.235 -3.862 1.00 91.75 244 ILE A O 1
ATOM 1842 N N . SER A 1 245 ? 22.904 -3.201 -2.869 1.00 94.94 245 SER A N 1
ATOM 1843 C CA . SER A 1 245 ? 22.964 -4.464 -3.608 1.00 94.94 245 SER A CA 1
ATOM 1844 C C . SER A 1 245 ? 21.589 -4.866 -4.121 1.00 94.94 245 SER A C 1
ATOM 1846 O O . SER A 1 245 ? 20.570 -4.506 -3.535 1.00 94.94 245 SER A O 1
ATOM 1848 N N . TRP A 1 246 ? 21.584 -5.636 -5.206 1.00 97.38 246 TRP A N 1
ATOM 1849 C CA . TRP A 1 246 ? 20.384 -6.044 -5.926 1.00 97.38 246 TRP A CA 1
ATOM 1850 C C . TRP A 1 246 ? 20.405 -7.547 -6.156 1.00 97.38 246 TRP A C 1
ATOM 1852 O O . TRP A 1 246 ? 21.457 -8.100 -6.480 1.00 97.38 246 TRP A O 1
ATOM 1862 N N . ILE A 1 247 ? 19.251 -8.175 -5.974 1.00 97.44 247 ILE A N 1
ATOM 1863 C CA . ILE A 1 247 ? 19.033 -9.608 -6.139 1.00 97.44 247 ILE A CA 1
ATOM 1864 C C . ILE A 1 247 ? 18.149 -9.792 -7.369 1.00 97.44 247 ILE A C 1
ATOM 1866 O O . ILE A 1 247 ? 17.125 -9.119 -7.490 1.00 97.44 247 ILE A O 1
ATOM 1870 N N . ASP A 1 248 ? 18.577 -10.656 -8.290 1.00 96.88 248 ASP A N 1
ATOM 1871 C CA . ASP A 1 248 ? 17.779 -11.055 -9.450 1.00 96.88 248 ASP A CA 1
ATOM 1872 C C . ASP A 1 248 ? 16.612 -11.926 -9.000 1.00 96.88 248 ASP A C 1
ATOM 1874 O O . ASP A 1 248 ? 16.805 -12.875 -8.246 1.00 96.88 248 ASP A O 1
ATOM 1878 N N . VAL A 1 249 ? 15.420 -11.615 -9.501 1.00 96.56 249 VAL A N 1
ATOM 1879 C CA . VAL A 1 249 ? 14.220 -12.421 -9.288 1.00 96.56 249 VAL A CA 1
ATOM 1880 C C . VAL A 1 249 ? 13.498 -12.613 -10.620 1.00 96.56 249 VAL A C 1
ATOM 1882 O O . VAL A 1 249 ? 13.447 -11.717 -11.469 1.00 96.56 249 VAL A O 1
ATOM 1885 N N . GLY A 1 250 ? 12.992 -13.816 -10.850 1.00 95.62 250 GLY A N 1
ATOM 1886 C CA . GLY A 1 250 ? 12.204 -14.178 -12.013 1.00 95.62 250 GLY A CA 1
ATOM 1887 C C . GLY A 1 250 ? 10.905 -13.380 -12.109 1.00 95.62 250 GLY A C 1
ATOM 1888 O O . GLY A 1 250 ? 10.492 -12.682 -11.190 1.00 95.62 250 GLY A O 1
ATOM 1889 N N . ALA A 1 251 ? 10.239 -13.486 -13.260 1.00 94.88 251 ALA A N 1
ATOM 1890 C CA . ALA A 1 251 ? 8.943 -12.839 -13.473 1.00 94.88 251 ALA A CA 1
ATOM 1891 C C . ALA A 1 251 ? 7.870 -13.357 -12.504 1.00 94.88 251 ALA A C 1
ATOM 1893 O O . ALA A 1 251 ? 7.043 -12.585 -12.043 1.00 94.88 251 ALA A O 1
ATOM 1894 N N . VAL A 1 252 ? 7.905 -14.654 -12.195 1.00 97.56 252 VAL A N 1
ATOM 1895 C CA . VAL A 1 252 ? 7.045 -15.289 -11.196 1.00 97.56 252 VAL A CA 1
ATOM 1896 C C . VAL A 1 252 ? 7.941 -16.150 -10.323 1.00 97.56 252 VAL A C 1
ATOM 1898 O O . VAL A 1 252 ? 8.380 -17.219 -10.755 1.00 97.56 252 VAL A O 1
ATOM 1901 N N . GLU A 1 253 ? 8.282 -15.656 -9.139 1.00 97.56 253 GLU A N 1
ATOM 1902 C CA . GLU A 1 253 ? 9.220 -16.320 -8.238 1.00 97.56 253 GLU A CA 1
ATOM 1903 C C . GLU A 1 253 ? 9.012 -15.867 -6.794 1.00 97.56 253 GLU A C 1
ATOM 1905 O O . GLU A 1 253 ? 8.754 -14.698 -6.522 1.00 97.56 253 GLU A O 1
ATOM 1910 N N . ARG A 1 254 ? 9.194 -16.808 -5.867 1.00 97.69 254 ARG A N 1
ATOM 1911 C CA . ARG A 1 254 ? 9.275 -16.535 -4.437 1.00 97.69 254 ARG A CA 1
ATOM 1912 C C . ARG A 1 254 ? 10.703 -16.740 -3.967 1.00 97.69 254 ARG A C 1
ATOM 1914 O O . ARG A 1 254 ? 11.200 -17.865 -4.018 1.00 97.69 254 ARG A O 1
ATOM 1921 N N . ASP A 1 255 ? 11.304 -15.678 -3.452 1.00 97.06 255 ASP A N 1
ATOM 1922 C CA . ASP A 1 255 ? 12.645 -15.699 -2.883 1.00 97.06 255 ASP A CA 1
ATOM 1923 C C . ASP A 1 255 ? 12.598 -15.594 -1.353 1.00 97.06 255 ASP A C 1
ATOM 1925 O O . ASP A 1 255 ? 11.845 -14.793 -0.790 1.00 97.06 255 ASP A O 1
ATOM 1929 N N . TYR A 1 256 ? 13.387 -16.426 -0.674 1.00 96.19 256 TYR A N 1
ATOM 1930 C CA . TYR A 1 256 ? 13.441 -16.499 0.786 1.00 96.19 256 TYR A CA 1
ATOM 1931 C C . TYR A 1 256 ? 14.695 -15.802 1.297 1.00 96.19 256 TYR A C 1
ATOM 1933 O O . TYR A 1 256 ? 15.807 -16.085 0.857 1.00 96.19 256 TYR A O 1
ATOM 1941 N N . LEU A 1 257 ? 14.523 -14.923 2.278 1.00 93.94 257 LEU A N 1
ATOM 1942 C CA . LEU A 1 257 ? 15.627 -14.186 2.869 1.00 93.94 257 LEU A CA 1
ATOM 1943 C C . LEU A 1 257 ? 16.283 -14.997 3.990 1.00 93.94 257 LEU A C 1
ATOM 1945 O O . LEU A 1 257 ? 15.611 -15.566 4.848 1.00 93.94 257 LEU A O 1
ATOM 1949 N N . GLU A 1 258 ? 17.613 -14.958 4.044 1.00 90.88 258 GLU A N 1
ATOM 1950 C CA . GLU A 1 258 ? 18.405 -15.556 5.133 1.00 90.88 258 GLU A CA 1
ATOM 1951 C C . GLU A 1 258 ? 18.170 -14.863 6.490 1.00 90.88 258 GLU A C 1
ATOM 1953 O O . GLU A 1 258 ? 18.447 -15.422 7.552 1.00 90.88 258 GLU A O 1
ATOM 1958 N N . GLN A 1 259 ? 17.663 -13.628 6.464 1.00 87.50 259 GLN A N 1
ATOM 1959 C CA . GLN A 1 259 ? 17.294 -12.844 7.639 1.00 87.50 259 GLN A CA 1
ATOM 1960 C C . GLN A 1 259 ? 16.109 -11.916 7.323 1.00 87.50 259 GLN A C 1
ATOM 1962 O O . GLN A 1 259 ? 15.964 -11.501 6.171 1.00 87.50 259 GLN A O 1
ATOM 1967 N N . PRO A 1 260 ? 15.293 -11.532 8.324 1.00 88.50 260 PRO A N 1
ATOM 1968 C CA . PRO A 1 260 ? 14.241 -10.539 8.136 1.00 88.50 260 PRO A CA 1
ATOM 1969 C C . PRO A 1 260 ? 14.762 -9.224 7.546 1.00 88.50 260 PRO A C 1
ATOM 1971 O O . PRO A 1 260 ? 15.805 -8.715 7.967 1.00 88.50 260 PRO A O 1
ATOM 1974 N N . ALA A 1 261 ? 14.003 -8.654 6.615 1.00 90.75 261 ALA A N 1
ATOM 1975 C CA . ALA A 1 261 ? 14.221 -7.317 6.076 1.00 90.75 261 ALA A CA 1
ATOM 1976 C C . ALA A 1 261 ? 13.068 -6.380 6.462 1.00 90.75 261 ALA A C 1
ATOM 1978 O O . ALA A 1 261 ? 11.948 -6.824 6.704 1.00 90.75 261 ALA A O 1
ATOM 1979 N N . TYR A 1 262 ? 13.352 -5.077 6.515 1.00 88.75 262 TYR A N 1
ATOM 1980 C CA . TYR A 1 262 ? 12.412 -4.031 6.968 1.00 88.75 262 TYR A CA 1
ATOM 1981 C C . TYR A 1 262 ? 12.211 -2.925 5.934 1.00 88.75 262 TYR A C 1
ATOM 1983 O O . TYR A 1 262 ? 11.504 -1.944 6.168 1.00 88.75 262 TYR A O 1
ATOM 1991 N N . MET A 1 263 ? 12.843 -3.077 4.777 1.00 91.19 263 MET A N 1
ATOM 1992 C CA . MET A 1 263 ? 12.667 -2.207 3.633 1.00 91.19 263 MET A CA 1
ATOM 1993 C C . MET A 1 263 ? 12.863 -3.003 2.349 1.00 91.19 263 MET A C 1
ATOM 1995 O O . MET A 1 263 ? 13.624 -3.974 2.326 1.00 91.19 263 MET A O 1
ATOM 1999 N N . VAL A 1 264 ? 12.199 -2.580 1.281 1.00 95.06 264 VAL A N 1
ATOM 2000 C CA . VAL A 1 264 ? 12.405 -3.124 -0.058 1.00 95.06 264 VAL A CA 1
ATOM 2001 C C . VAL A 1 264 ? 12.352 -2.014 -1.101 1.00 95.06 264 VAL A C 1
ATOM 2003 O O . VAL A 1 264 ? 11.607 -1.046 -0.966 1.00 95.06 264 VAL A O 1
ATOM 2006 N N . GLN A 1 265 ? 13.147 -2.160 -2.152 1.00 96.06 265 GLN A N 1
ATOM 2007 C CA . GLN A 1 265 ? 13.055 -1.360 -3.364 1.00 96.06 265 GLN A CA 1
ATOM 2008 C C . GLN A 1 265 ? 13.130 -2.291 -4.569 1.00 96.06 265 GLN A C 1
ATOM 2010 O O . GLN A 1 265 ? 13.954 -3.205 -4.585 1.00 96.06 265 GLN A O 1
ATOM 2015 N N . PHE A 1 266 ? 12.301 -2.054 -5.577 1.00 97.50 266 PHE A N 1
ATOM 2016 C CA . PHE A 1 266 ? 12.257 -2.847 -6.799 1.00 97.50 266 PHE A CA 1
ATOM 2017 C C . PHE A 1 266 ? 12.831 -2.059 -7.967 1.00 97.50 266 PHE A C 1
ATOM 2019 O O . PHE A 1 266 ? 12.729 -0.831 -8.034 1.00 97.50 266 PHE A O 1
ATOM 2026 N N . ARG A 1 267 ? 13.434 -2.767 -8.920 1.00 97.06 267 ARG A N 1
ATOM 2027 C CA . ARG A 1 267 ? 13.824 -2.178 -10.196 1.00 97.06 267 ARG A CA 1
ATOM 2028 C C . ARG A 1 267 ? 13.731 -3.172 -11.337 1.00 97.06 267 ARG A C 1
ATOM 2030 O O . ARG A 1 267 ? 13.955 -4.363 -11.153 1.00 97.06 267 ARG A O 1
ATOM 2037 N N . MET A 1 268 ? 13.513 -2.652 -12.534 1.00 97.12 268 MET A N 1
ATOM 2038 C CA . MET A 1 268 ? 13.708 -3.371 -13.786 1.00 97.12 268 MET A CA 1
ATOM 2039 C C . MET A 1 268 ? 14.942 -2.804 -14.484 1.00 97.12 268 MET A C 1
ATOM 2041 O O . MET A 1 268 ? 15.048 -1.587 -14.660 1.00 97.12 268 MET A O 1
ATOM 2045 N N . ILE A 1 269 ? 15.870 -3.672 -14.882 1.00 96.00 269 ILE A N 1
ATOM 2046 C CA . ILE A 1 269 ? 17.056 -3.297 -15.664 1.00 96.00 269 ILE A CA 1
ATOM 2047 C C . ILE A 1 269 ? 17.037 -3.963 -17.038 1.00 96.00 269 ILE A C 1
ATOM 2049 O O . ILE A 1 269 ? 16.426 -5.014 -17.227 1.00 96.00 269 ILE A O 1
ATOM 2053 N N . ASN A 1 270 ? 17.773 -3.393 -17.992 1.00 94.50 270 ASN A N 1
ATOM 2054 C CA . ASN A 1 270 ? 18.112 -4.105 -19.219 1.00 94.50 270 ASN A CA 1
ATOM 2055 C C . ASN A 1 270 ? 19.264 -5.093 -18.959 1.00 94.50 270 ASN A C 1
ATOM 2057 O O . ASN A 1 270 ? 20.420 -4.689 -18.834 1.00 94.50 270 ASN A O 1
ATOM 2061 N N . ALA A 1 271 ? 18.958 -6.390 -18.923 1.00 85.25 271 ALA A N 1
ATOM 2062 C CA . ALA A 1 271 ? 19.925 -7.446 -18.618 1.00 85.25 271 ALA A CA 1
ATOM 2063 C C . ALA A 1 271 ? 20.956 -7.699 -19.725 1.00 85.25 271 ALA A C 1
ATOM 2065 O O . ALA A 1 271 ? 22.051 -8.190 -19.461 1.00 85.25 271 ALA A O 1
ATOM 2066 N N . THR A 1 272 ? 20.617 -7.390 -20.977 1.00 80.69 272 THR A N 1
ATOM 2067 C CA . THR A 1 272 ? 21.462 -7.728 -22.138 1.00 80.69 272 THR A CA 1
ATOM 2068 C C . THR A 1 272 ? 22.327 -6.565 -22.622 1.00 80.69 272 THR A C 1
ATOM 2070 O O . THR A 1 272 ? 23.166 -6.750 -23.502 1.00 80.69 272 THR A O 1
ATOM 2073 N N . GLY A 1 273 ? 22.138 -5.362 -22.066 1.00 73.56 273 GLY A N 1
ATOM 2074 C CA . GLY A 1 273 ? 22.855 -4.148 -22.469 1.00 73.56 273 GLY A CA 1
ATOM 2075 C C . GLY A 1 273 ? 22.463 -3.604 -23.852 1.00 73.56 273 GLY A C 1
ATOM 2076 O O . GLY A 1 273 ? 23.069 -2.640 -24.317 1.00 73.56 273 GLY A O 1
ATOM 2077 N N . GLY A 1 274 ? 21.456 -4.195 -24.509 1.00 76.81 274 GLY A N 1
ATOM 2078 C CA . GLY A 1 274 ? 20.913 -3.770 -25.800 1.00 76.81 274 GLY A CA 1
ATOM 2079 C C . GLY A 1 274 ? 19.397 -3.984 -25.887 1.00 76.81 274 GLY A C 1
ATOM 2080 O O . GLY A 1 274 ? 18.825 -4.773 -25.142 1.00 76.81 274 GLY A O 1
ATOM 2081 N N . GLY A 1 275 ? 18.724 -3.258 -26.784 1.00 87.31 275 GLY A N 1
ATOM 2082 C CA . GLY A 1 275 ? 17.266 -3.336 -26.957 1.00 87.31 275 GLY A CA 1
ATOM 2083 C C . GLY A 1 275 ? 16.456 -2.621 -25.867 1.00 87.31 275 GLY A C 1
ATOM 2084 O O . GLY A 1 275 ? 16.993 -1.862 -25.062 1.00 87.31 275 GLY A O 1
ATOM 2085 N N . THR A 1 276 ? 15.145 -2.847 -25.872 1.00 94.06 276 THR A N 1
ATOM 2086 C CA . THR A 1 276 ? 14.193 -2.324 -24.883 1.00 94.06 276 THR A CA 1
ATOM 2087 C C . THR A 1 276 ? 13.487 -3.477 -24.179 1.00 94.06 276 THR A C 1
ATOM 2089 O O . THR A 1 276 ? 13.371 -4.579 -24.724 1.00 94.06 276 THR A O 1
ATOM 2092 N N . PHE A 1 277 ? 12.981 -3.216 -22.983 1.00 96.12 277 PHE A N 1
ATOM 2093 C CA . PHE A 1 277 ? 11.984 -4.046 -22.327 1.00 96.12 277 PHE A CA 1
ATOM 2094 C C . PHE A 1 277 ? 10.674 -3.283 -22.190 1.00 96.12 277 PHE A C 1
ATOM 2096 O O . PHE A 1 277 ? 10.657 -2.048 -22.194 1.00 96.12 277 PHE A O 1
ATOM 2103 N N . THR A 1 278 ? 9.595 -4.040 -22.046 1.00 96.44 278 THR A N 1
ATOM 2104 C CA . THR A 1 278 ? 8.281 -3.512 -21.684 1.00 96.44 278 THR A CA 1
ATOM 2105 C C . THR A 1 278 ? 7.847 -4.160 -20.379 1.00 96.44 278 THR A C 1
ATOM 2107 O O . THR A 1 278 ? 7.970 -5.376 -20.242 1.00 96.44 278 THR A O 1
ATOM 2110 N N . TRP A 1 279 ? 7.361 -3.353 -19.440 1.00 96.69 279 TRP A N 1
ATOM 2111 C CA . TRP A 1 279 ? 6.852 -3.766 -18.136 1.00 96.69 279 TRP A CA 1
ATOM 2112 C C . TRP A 1 279 ? 5.384 -3.350 -18.033 1.00 96.69 279 TRP A C 1
ATOM 2114 O O . TRP A 1 279 ? 5.077 -2.160 -18.107 1.00 96.69 279 TRP A O 1
ATOM 2124 N N . SER A 1 280 ? 4.494 -4.336 -17.958 1.00 95.31 280 SER A N 1
ATOM 2125 C CA . SER A 1 280 ? 3.043 -4.153 -18.089 1.00 95.31 280 SER A CA 1
ATOM 2126 C C . SER A 1 280 ? 2.292 -4.335 -16.778 1.00 95.31 280 SER A C 1
ATOM 2128 O O . SER A 1 280 ? 1.255 -3.719 -16.602 1.00 95.31 280 SER A O 1
ATOM 2130 N N . SER A 1 281 ? 2.800 -5.148 -15.856 1.00 94.50 281 SER A N 1
ATOM 2131 C CA . SER A 1 281 ? 2.278 -5.198 -14.492 1.00 94.50 281 SER A CA 1
ATOM 2132 C C . SER A 1 281 ? 3.337 -5.693 -13.520 1.00 94.50 281 SER A C 1
ATOM 2134 O O . SER A 1 281 ? 4.295 -6.373 -13.910 1.00 94.50 281 SER A O 1
ATOM 2136 N N . PHE A 1 282 ? 3.163 -5.337 -12.255 1.00 94.62 282 PHE A N 1
ATOM 2137 C CA . PHE A 1 282 ? 4.033 -5.732 -11.162 1.00 94.62 282 PHE A CA 1
ATOM 2138 C C . PHE A 1 282 ? 3.219 -5.978 -9.899 1.00 94.62 282 PHE A C 1
ATOM 2140 O O . PHE A 1 282 ? 2.522 -5.092 -9.428 1.00 94.62 282 PHE A O 1
ATOM 2147 N N . GLU A 1 283 ? 3.364 -7.156 -9.323 1.00 95.69 283 GLU A N 1
ATOM 2148 C CA . GLU A 1 283 ? 2.805 -7.526 -8.033 1.00 95.69 283 GLU A CA 1
ATOM 2149 C C . GLU A 1 283 ? 3.936 -8.085 -7.167 1.00 95.69 283 GLU A C 1
ATOM 2151 O O . GLU A 1 283 ? 4.792 -8.834 -7.655 1.00 95.69 283 GLU A O 1
ATOM 2156 N N . ALA A 1 284 ? 3.955 -7.713 -5.890 1.00 95.88 284 ALA A N 1
ATOM 2157 C CA . ALA A 1 284 ? 4.861 -8.285 -4.908 1.00 95.88 284 ALA A CA 1
ATOM 2158 C C . ALA A 1 284 ? 4.164 -8.478 -3.560 1.00 95.88 284 ALA A C 1
ATOM 2160 O O . ALA A 1 284 ? 3.671 -7.524 -2.966 1.00 95.88 284 ALA A O 1
ATOM 2161 N N . GLU A 1 285 ? 4.183 -9.697 -3.032 1.00 95.75 285 GLU A N 1
ATOM 2162 C CA . GLU A 1 285 ? 3.823 -9.989 -1.651 1.00 95.75 285 GLU A CA 1
ATOM 2163 C C . GLU A 1 285 ? 5.088 -10.072 -0.791 1.00 95.75 285 GLU A C 1
ATOM 2165 O O . GLU A 1 285 ? 5.946 -10.944 -0.952 1.00 95.75 285 GLU A O 1
ATOM 2170 N N . LEU A 1 286 ? 5.193 -9.155 0.166 1.00 94.62 286 LEU A N 1
ATOM 2171 C CA . LEU A 1 286 ? 6.223 -9.167 1.195 1.00 94.62 286 LEU A CA 1
ATOM 2172 C C . LEU A 1 286 ? 5.718 -10.021 2.351 1.00 94.62 286 LEU A C 1
ATOM 2174 O O . LEU A 1 286 ? 4.958 -9.567 3.210 1.00 94.62 286 LEU A O 1
ATOM 2178 N N . VAL A 1 287 ? 6.125 -11.289 2.352 1.00 91.56 287 VAL A N 1
ATOM 2179 C CA . VAL A 1 287 ? 5.628 -12.282 3.304 1.00 91.56 287 VAL A CA 1
ATOM 2180 C C . VAL A 1 287 ? 6.123 -11.920 4.695 1.00 91.56 287 VAL A C 1
ATOM 2182 O O . VAL A 1 287 ? 7.309 -12.064 5.024 1.00 91.56 287 VAL A O 1
ATOM 2185 N N . ARG A 1 288 ? 5.189 -11.441 5.517 1.00 83.56 288 ARG A N 1
ATOM 2186 C CA . ARG A 1 288 ? 5.459 -11.046 6.897 1.00 83.56 288 ARG A CA 1
ATOM 2187 C C . ARG A 1 288 ? 6.153 -12.149 7.677 1.00 83.56 288 ARG A C 1
ATOM 2189 O O . ARG A 1 288 ? 5.874 -13.334 7.514 1.00 83.56 288 ARG A O 1
ATOM 2196 N N . THR A 1 289 ? 7.008 -11.716 8.588 1.00 80.56 289 THR A N 1
ATOM 2197 C CA . THR A 1 289 ? 7.628 -12.579 9.586 1.00 80.56 289 THR A CA 1
ATOM 2198 C C . THR A 1 289 ? 7.289 -12.075 10.977 1.00 80.56 289 THR A C 1
ATOM 2200 O O . THR A 1 289 ? 7.127 -10.878 11.186 1.00 80.56 289 THR A O 1
ATOM 2203 N N . SER A 1 290 ? 7.199 -12.983 11.942 1.00 73.38 290 SER A N 1
ATOM 2204 C CA . SER A 1 290 ? 7.210 -12.621 13.356 1.00 73.38 290 SER A CA 1
ATOM 2205 C C . SER A 1 290 ? 8.661 -12.544 13.819 1.00 73.38 290 SER A C 1
ATOM 2207 O O . SER A 1 290 ? 9.417 -13.503 13.638 1.00 73.38 290 SER A O 1
ATOM 2209 N N . VAL A 1 291 ? 9.058 -11.432 14.427 1.00 75.06 291 VAL A N 1
ATOM 2210 C CA . VAL A 1 291 ? 10.343 -11.353 15.127 1.00 75.06 291 VAL A CA 1
ATOM 2211 C C . VAL A 1 291 ? 10.138 -11.899 16.543 1.00 75.06 291 VAL A C 1
ATOM 2213 O O . VAL A 1 291 ? 9.150 -11.524 17.175 1.00 75.06 291 VAL A O 1
ATOM 2216 N N . PRO A 1 292 ? 11.005 -12.797 17.051 1.00 76.31 292 PRO A N 1
ATOM 2217 C CA . PRO A 1 292 ? 10.869 -13.311 18.408 1.00 76.31 292 PRO A CA 1
ATOM 2218 C C . PRO A 1 292 ? 10.839 -12.186 19.447 1.00 76.31 292 PRO A C 1
ATOM 2220 O O . PRO A 1 292 ? 11.733 -11.338 19.480 1.00 76.31 292 PRO A O 1
ATOM 2223 N N . ASP A 1 293 ? 9.838 -12.239 20.319 1.00 76.31 293 ASP A N 1
ATOM 2224 C CA . ASP A 1 293 ? 9.634 -11.322 21.438 1.00 76.31 293 ASP A CA 1
ATOM 2225 C C . ASP A 1 293 ? 9.655 -12.092 22.773 1.00 76.31 293 ASP A C 1
ATOM 2227 O O . ASP A 1 293 ? 9.398 -13.300 22.814 1.00 76.31 293 ASP A O 1
ATOM 2231 N N . GLY A 1 294 ? 10.015 -11.415 23.866 1.00 75.62 294 GLY A N 1
ATOM 2232 C CA . GLY A 1 294 ? 9.982 -11.969 25.222 1.00 75.62 294 GLY A CA 1
ATOM 2233 C C . GLY A 1 294 ? 10.966 -13.117 25.473 1.00 75.62 294 GLY A C 1
ATOM 2234 O O . GLY A 1 294 ? 10.741 -13.952 26.356 1.00 75.62 294 GLY A O 1
ATOM 2235 N N . LEU A 1 295 ? 12.055 -13.204 24.697 1.00 83.12 295 LEU A N 1
ATOM 2236 C CA . LEU A 1 295 ? 13.053 -14.260 24.864 1.00 83.12 295 LEU A CA 1
ATOM 2237 C C . LEU A 1 295 ? 13.701 -14.167 26.253 1.00 83.12 295 LEU A C 1
ATOM 2239 O O . LEU A 1 295 ? 14.285 -13.148 26.627 1.00 83.12 295 LEU A O 1
ATOM 2243 N N . ARG A 1 296 ? 13.634 -15.276 26.991 1.00 86.62 296 ARG A N 1
ATOM 2244 C CA . ARG A 1 296 ? 14.158 -15.416 28.349 1.00 86.62 296 ARG A CA 1
ATOM 2245 C C . ARG A 1 296 ? 14.928 -16.717 28.512 1.00 86.62 296 ARG A C 1
ATOM 2247 O O . ARG A 1 296 ? 14.582 -17.736 27.916 1.00 86.62 296 ARG A O 1
ATOM 2254 N N . LEU A 1 297 ? 15.958 -16.667 29.340 1.00 87.75 297 LEU A N 1
ATOM 2255 C CA . LEU A 1 297 ? 16.751 -17.802 29.772 1.00 87.75 297 LEU A CA 1
ATOM 2256 C C . LEU A 1 297 ? 16.642 -17.897 31.296 1.00 87.75 297 LEU A C 1
ATOM 2258 O O . LEU A 1 297 ? 17.075 -16.984 31.999 1.00 87.75 297 LEU A O 1
ATOM 2262 N N . ASP A 1 298 ? 16.073 -19.006 31.760 1.00 88.88 298 ASP A N 1
ATOM 2263 C CA . ASP A 1 298 ? 16.046 -19.424 33.161 1.00 88.88 298 ASP A CA 1
ATOM 2264 C C . ASP A 1 298 ? 16.813 -20.751 33.251 1.00 88.88 298 ASP A C 1
ATOM 2266 O O . ASP A 1 298 ? 16.353 -21.801 32.791 1.00 88.88 298 ASP A O 1
ATOM 2270 N N . VAL A 1 299 ? 18.048 -20.669 33.738 1.00 88.31 299 VAL A N 1
ATOM 2271 C CA . VAL A 1 299 ? 18.962 -21.803 33.904 1.00 88.31 299 VAL A CA 1
ATOM 2272 C C . VAL A 1 299 ? 18.685 -22.519 35.227 1.00 88.31 299 VAL A C 1
ATOM 2274 O O . VAL A 1 299 ? 18.893 -23.732 35.316 1.00 88.31 299 VAL A O 1
ATOM 2277 N N . GLY A 1 300 ? 18.217 -21.792 36.246 1.00 88.19 300 GLY A N 1
ATOM 2278 C CA . GLY A 1 300 ? 17.893 -22.328 37.569 1.00 88.19 300 GLY A CA 1
ATOM 2279 C C . GLY A 1 300 ? 16.561 -23.081 37.636 1.00 88.19 300 GLY A C 1
ATOM 2280 O O . GLY A 1 300 ? 16.369 -23.888 38.548 1.00 88.19 300 GLY A O 1
ATOM 2281 N N . LEU A 1 301 ? 15.669 -22.848 36.667 1.00 83.50 301 LEU A N 1
ATOM 2282 C CA . LEU A 1 301 ? 14.252 -23.227 36.688 1.00 83.50 301 LEU A CA 1
ATOM 2283 C C . LEU A 1 301 ? 13.544 -22.768 37.973 1.00 83.50 301 LEU A C 1
ATOM 2285 O O . LEU A 1 301 ? 12.632 -23.439 38.467 1.00 83.50 301 LEU A O 1
ATOM 2289 N N . ASP A 1 302 ? 13.985 -21.649 38.542 1.00 91.62 302 ASP A N 1
ATOM 2290 C CA . ASP A 1 302 ? 13.455 -21.087 39.784 1.00 91.62 302 ASP A CA 1
ATOM 2291 C C . ASP A 1 302 ? 12.441 -19.957 39.531 1.00 91.62 302 ASP A C 1
ATOM 2293 O O . ASP A 1 302 ? 11.871 -19.404 40.476 1.00 91.62 302 ASP A O 1
ATOM 2297 N N . GLY A 1 303 ? 12.159 -19.660 38.256 1.00 85.31 303 GLY A N 1
ATOM 2298 C CA . GLY A 1 303 ? 11.266 -18.591 37.831 1.00 85.31 303 GLY A CA 1
ATOM 2299 C C . GLY A 1 303 ? 11.936 -17.217 37.787 1.00 85.31 303 GLY A C 1
ATOM 2300 O O . GLY A 1 303 ? 11.261 -16.241 37.447 1.00 85.31 303 GLY A O 1
ATOM 2301 N N . ALA A 1 304 ? 13.229 -17.116 38.107 1.00 86.38 304 ALA A N 1
ATOM 2302 C CA . ALA A 1 304 ? 14.026 -15.916 37.921 1.00 86.38 304 ALA A CA 1
ATOM 2303 C C . ALA A 1 304 ? 14.860 -16.042 36.639 1.00 86.38 304 ALA A C 1
ATOM 2305 O O . ALA A 1 304 ? 15.750 -16.871 36.521 1.00 86.38 304 ALA A O 1
ATOM 2306 N N . ASN A 1 305 ? 14.602 -15.171 35.664 1.00 86.25 305 ASN A N 1
ATOM 2307 C CA . ASN A 1 305 ? 15.385 -15.174 34.430 1.00 86.25 305 ASN A CA 1
ATOM 2308 C C . ASN A 1 305 ? 16.808 -14.646 34.706 1.00 86.25 305 ASN A C 1
ATOM 2310 O O . ASN A 1 305 ? 16.962 -13.466 35.041 1.00 86.25 305 ASN A O 1
ATOM 2314 N N . GLU A 1 306 ? 17.857 -15.447 34.490 1.00 87.56 306 GLU A N 1
ATOM 2315 C CA . GLU A 1 306 ? 19.240 -14.939 34.483 1.00 87.56 306 GLU A CA 1
ATOM 2316 C C . GLU A 1 306 ? 19.480 -13.964 33.330 1.00 87.56 306 GLU A C 1
ATOM 2318 O O . GLU A 1 306 ? 20.291 -13.036 33.430 1.00 87.56 306 GLU A O 1
ATOM 2323 N N . TRP A 1 307 ? 18.766 -14.161 32.224 1.00 85.50 307 TRP A N 1
ATOM 2324 C CA . TRP A 1 307 ? 18.815 -13.268 31.083 1.00 85.50 307 TRP A CA 1
ATOM 2325 C C . TRP A 1 307 ? 17.444 -13.162 30.420 1.00 85.50 307 TRP A C 1
ATOM 2327 O O . TRP A 1 307 ? 16.750 -14.158 30.247 1.00 85.50 307 TRP A O 1
ATOM 2337 N N . SER A 1 308 ? 17.037 -11.947 30.061 1.00 83.50 308 SER A N 1
ATOM 2338 C CA . SER A 1 308 ? 15.748 -11.695 29.418 1.00 83.50 308 SER A CA 1
ATOM 2339 C C . SER A 1 308 ? 15.814 -10.453 28.539 1.00 83.50 308 SER A C 1
ATOM 2341 O O . SER A 1 308 ? 16.482 -9.477 28.902 1.00 83.50 308 SER A O 1
ATOM 2343 N N . PHE A 1 309 ? 15.086 -10.493 27.425 1.00 78.06 309 PHE A N 1
ATOM 2344 C CA . PHE A 1 309 ? 14.751 -9.325 26.612 1.00 78.06 309 PHE A CA 1
ATOM 2345 C C . PHE A 1 309 ? 13.605 -8.492 27.196 1.00 78.06 309 PHE A C 1
ATOM 2347 O O . PHE A 1 309 ? 13.472 -7.338 26.824 1.00 78.06 309 PHE A O 1
ATOM 2354 N N . ASP A 1 310 ? 12.868 -9.022 28.171 1.00 74.75 310 ASP A N 1
ATOM 2355 C CA . ASP A 1 310 ? 11.745 -8.366 28.861 1.00 74.75 310 ASP A CA 1
ATOM 2356 C C . ASP A 1 310 ? 12.221 -7.316 29.891 1.00 74.75 310 ASP A C 1
ATOM 2358 O O . ASP A 1 310 ? 11.972 -7.418 31.094 1.00 74.75 310 ASP A O 1
ATOM 2362 N N . ARG A 1 311 ? 13.047 -6.359 29.456 1.00 76.00 311 ARG A N 1
ATOM 2363 C CA . ARG A 1 311 ? 13.447 -5.197 30.262 1.00 76.00 311 ARG A CA 1
ATOM 2364 C C . ARG A 1 311 ? 12.980 -3.928 29.554 1.00 76.00 311 ARG A C 1
ATOM 2366 O O . ARG A 1 311 ? 13.145 -3.867 28.340 1.00 76.00 311 ARG A O 1
ATOM 2373 N N . PRO A 1 312 ? 12.532 -2.899 30.297 1.00 75.00 312 PRO A N 1
ATOM 2374 C CA . PRO A 1 312 ? 12.078 -1.654 29.695 1.00 75.00 312 PRO A CA 1
ATOM 2375 C C . PRO A 1 312 ? 13.101 -1.063 28.724 1.00 75.00 312 PRO A C 1
ATOM 2377 O O . PRO A 1 312 ? 14.277 -0.907 29.076 1.00 75.00 312 PRO A O 1
ATOM 2380 N N . GLY A 1 313 ? 12.641 -0.738 27.519 1.00 74.00 313 GLY A N 1
ATOM 2381 C CA . GLY A 1 313 ? 13.455 -0.141 26.467 1.00 74.00 313 GLY A CA 1
ATOM 2382 C C . GLY A 1 313 ? 14.360 -1.122 25.725 1.00 74.00 313 GLY A C 1
ATOM 2383 O O . GLY A 1 313 ? 15.210 -0.677 24.956 1.00 74.00 313 GLY A O 1
ATOM 2384 N N . ASN A 1 314 ? 14.199 -2.431 25.920 1.00 77.19 314 ASN A N 1
ATOM 2385 C CA . ASN A 1 314 ? 14.721 -3.433 24.998 1.00 77.19 314 ASN A CA 1
ATOM 2386 C C . ASN A 1 314 ? 13.615 -3.804 24.006 1.00 77.19 314 ASN A C 1
ATOM 2388 O O . ASN A 1 314 ? 12.545 -4.245 24.411 1.00 77.19 314 ASN A O 1
ATOM 2392 N N . GLY A 1 315 ? 13.883 -3.638 22.713 1.00 77.88 315 GLY A N 1
ATOM 2393 C CA . GLY A 1 315 ? 12.969 -4.093 21.669 1.00 77.88 315 GLY A CA 1
ATOM 2394 C C . GLY A 1 315 ? 12.983 -5.612 21.465 1.00 77.88 315 GLY A C 1
ATOM 2395 O O . GLY A 1 315 ? 13.642 -6.370 22.185 1.00 77.88 315 GLY A O 1
ATOM 2396 N N . VAL A 1 316 ? 12.284 -6.049 20.419 1.00 79.75 316 VAL A N 1
ATOM 2397 C CA . VAL A 1 316 ? 12.268 -7.449 19.971 1.00 79.75 316 VAL A CA 1
ATOM 2398 C C . VAL A 1 316 ? 13.640 -7.903 19.457 1.00 79.75 316 VAL A C 1
ATOM 2400 O O . VAL A 1 316 ? 14.537 -7.102 19.190 1.00 79.75 316 VAL A O 1
ATOM 2403 N N . PHE A 1 317 ? 13.837 -9.213 19.294 1.00 78.38 317 PHE A N 1
ATOM 2404 C CA . PHE A 1 317 ? 15.149 -9.767 18.960 1.00 78.38 317 PHE A CA 1
ATOM 2405 C C . PHE A 1 317 ? 15.761 -9.148 17.687 1.00 78.38 317 PHE A C 1
ATOM 2407 O O . PHE A 1 317 ? 15.255 -9.322 16.582 1.00 78.38 317 PHE A O 1
ATOM 2414 N N . GLY A 1 318 ? 16.901 -8.467 17.841 1.00 77.38 318 GLY A N 1
ATOM 2415 C CA . GLY A 1 318 ? 1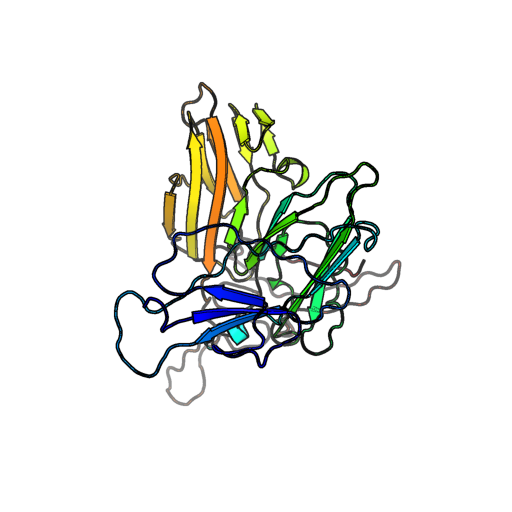7.625 -7.842 16.729 1.00 77.38 318 GLY A CA 1
ATOM 2416 C C . GLY A 1 318 ? 17.098 -6.467 16.300 1.00 77.38 318 GLY A C 1
ATOM 2417 O O . GLY A 1 318 ? 17.682 -5.874 15.396 1.00 77.38 318 GLY A O 1
ATOM 2418 N N . LEU A 1 319 ? 16.062 -5.936 16.959 1.00 80.62 319 LEU A N 1
ATOM 2419 C CA . LEU A 1 319 ? 15.516 -4.604 16.709 1.00 80.62 319 LEU A CA 1
ATOM 2420 C C . LEU A 1 319 ? 15.473 -3.762 17.983 1.00 80.62 319 LEU A C 1
ATOM 2422 O O . LEU A 1 319 ? 15.210 -4.249 19.076 1.00 80.62 319 LEU A O 1
ATOM 2426 N N . GLN A 1 320 ? 15.656 -2.457 17.810 1.00 82.38 320 GLN A N 1
ATOM 2427 C CA . GLN A 1 320 ? 15.237 -1.475 18.798 1.00 82.38 320 GLN A CA 1
ATOM 2428 C C . GLN A 1 320 ? 13.966 -0.797 18.284 1.00 82.38 320 GLN A C 1
ATOM 2430 O O . GLN A 1 320 ? 14.042 0.204 17.574 1.00 82.38 320 GLN A O 1
ATOM 2435 N N . ASN A 1 321 ? 12.808 -1.376 18.596 1.00 79.38 321 ASN A N 1
ATOM 2436 C CA . ASN A 1 321 ? 11.502 -0.851 18.189 1.00 79.38 321 ASN A CA 1
ATOM 2437 C C . ASN A 1 321 ? 10.760 -0.106 19.310 1.00 79.38 321 ASN A C 1
ATOM 2439 O O . ASN A 1 321 ? 9.749 0.520 19.022 1.00 79.38 321 ASN A O 1
ATOM 2443 N N . THR A 1 322 ? 11.275 -0.128 20.543 1.00 81.56 322 THR A N 1
ATOM 2444 C CA . THR A 1 322 ? 10.725 0.617 21.683 1.00 81.56 322 THR A CA 1
ATOM 2445 C C . THR A 1 322 ? 11.586 1.833 22.028 1.00 81.56 322 THR A C 1
ATOM 2447 O O . THR A 1 322 ? 12.795 1.883 21.768 1.00 81.56 322 THR A O 1
ATOM 2450 N N . LEU A 1 323 ? 10.967 2.847 22.626 1.00 84.75 323 LEU A N 1
ATOM 2451 C CA . LEU A 1 323 ? 11.646 3.986 23.235 1.00 84.75 323 LEU A CA 1
ATOM 2452 C C . LEU A 1 323 ? 12.328 3.569 24.542 1.00 84.75 323 LEU A C 1
ATOM 2454 O O . LEU A 1 323 ? 12.054 2.512 25.100 1.00 84.75 323 LEU A O 1
ATOM 2458 N N . ILE A 1 324 ? 13.181 4.435 25.100 1.00 84.38 324 ILE A N 1
ATOM 2459 C CA . ILE A 1 324 ? 13.806 4.171 26.412 1.00 84.38 324 ILE A CA 1
ATOM 2460 C C . ILE A 1 324 ? 12.776 4.027 27.551 1.00 84.38 324 ILE A C 1
ATOM 2462 O O . ILE A 1 324 ? 13.089 3.501 28.616 1.00 84.38 324 ILE A O 1
ATOM 2466 N N . THR A 1 325 ? 11.553 4.514 27.327 1.00 83.44 325 THR A N 1
ATOM 2467 C CA . THR A 1 325 ? 10.404 4.403 28.232 1.00 83.44 325 THR A CA 1
ATOM 2468 C C . THR A 1 325 ? 9.610 3.113 28.058 1.00 83.44 325 THR A C 1
ATOM 2470 O O . THR A 1 325 ? 8.660 2.922 28.807 1.00 83.44 325 THR A O 1
ATOM 2473 N N . ASP A 1 326 ? 10.013 2.243 27.125 1.00 81.25 326 ASP A N 1
ATOM 2474 C CA . ASP A 1 326 ? 9.304 1.028 26.698 1.00 81.25 326 ASP A CA 1
ATOM 2475 C C . ASP A 1 326 ? 8.070 1.267 25.813 1.00 81.25 326 ASP A C 1
ATOM 2477 O O . ASP A 1 326 ? 7.447 0.322 25.346 1.00 81.25 326 ASP A O 1
ATOM 2481 N N . ASP A 1 327 ? 7.736 2.526 25.524 1.00 82.38 327 ASP A N 1
ATOM 2482 C CA . ASP A 1 327 ? 6.649 2.853 24.601 1.00 82.38 327 ASP A CA 1
ATOM 2483 C C . ASP A 1 327 ? 7.078 2.596 23.144 1.00 82.38 327 ASP A C 1
ATOM 2485 O O . ASP A 1 327 ? 8.188 2.959 22.754 1.00 82.38 327 ASP A O 1
ATOM 2489 N N . ASP A 1 328 ? 6.195 2.060 22.299 1.00 78.88 328 ASP A N 1
ATOM 2490 C CA . ASP A 1 328 ? 6.449 1.916 20.850 1.00 78.88 328 ASP A CA 1
ATOM 2491 C C . ASP A 1 328 ? 6.391 3.261 20.098 1.00 78.88 328 ASP A C 1
ATOM 2493 O O . ASP A 1 328 ? 6.906 3.412 18.988 1.00 78.88 328 ASP A O 1
ATOM 2497 N N . TRP A 1 329 ? 5.737 4.265 20.686 1.00 81.88 329 TRP A N 1
ATOM 2498 C CA . TRP A 1 329 ? 5.493 5.562 20.061 1.00 81.88 329 TRP A CA 1
ATOM 2499 C C . TRP A 1 329 ? 5.309 6.663 21.110 1.00 81.88 329 TRP A C 1
ATOM 2501 O O . TRP A 1 329 ? 5.081 6.403 22.289 1.00 81.88 329 TRP A O 1
ATOM 2511 N N . VAL A 1 330 ? 5.375 7.926 20.681 1.00 84.19 330 VAL A N 1
ATOM 2512 C CA . VAL A 1 330 ? 5.055 9.064 21.549 1.00 84.19 330 VAL A CA 1
ATOM 2513 C C . VAL A 1 330 ? 4.410 10.198 20.767 1.00 84.19 330 VAL A C 1
ATOM 2515 O O . VAL A 1 330 ? 4.867 10.570 19.686 1.00 84.19 330 VAL A O 1
ATOM 2518 N N . LEU A 1 331 ? 3.382 10.813 21.353 1.00 82.94 331 LEU A N 1
ATOM 2519 C CA . LEU A 1 331 ? 2.818 12.063 20.855 1.00 82.94 331 LEU A CA 1
ATOM 2520 C C . LEU A 1 331 ? 3.497 13.250 21.544 1.00 82.94 331 LEU A C 1
ATOM 2522 O O . LEU A 1 331 ? 3.514 13.355 22.774 1.00 82.94 331 LEU A O 1
ATOM 2526 N N . LYS A 1 332 ? 4.053 14.171 20.753 1.00 83.94 332 LYS A N 1
ATOM 2527 C CA . LYS A 1 332 ? 4.663 15.410 21.252 1.00 83.94 332 LYS A CA 1
ATOM 2528 C C . LYS A 1 332 ? 3.975 16.619 20.632 1.00 83.94 332 LYS A C 1
ATOM 2530 O O . LYS A 1 332 ? 4.090 16.857 19.435 1.00 83.94 332 LYS A O 1
ATOM 2535 N N . SER A 1 333 ? 3.322 17.428 21.461 1.00 81.38 333 SER A N 1
ATOM 2536 C CA . SER A 1 333 ? 2.824 18.738 21.039 1.00 81.38 333 SER A CA 1
ATOM 2537 C C . SER A 1 333 ? 3.977 19.738 20.993 1.00 81.38 333 SER A C 1
ATOM 2539 O O . SER A 1 333 ? 4.606 20.011 22.018 1.00 81.38 333 SER A O 1
ATOM 2541 N N . VAL A 1 334 ? 4.250 20.298 19.815 1.00 81.75 334 VAL A N 1
ATOM 2542 C CA . VAL A 1 334 ? 5.315 21.290 19.609 1.00 81.75 334 VAL A CA 1
ATOM 2543 C C . VAL A 1 334 ? 4.686 22.651 19.342 1.00 81.75 334 VAL A C 1
ATOM 2545 O O . VAL A 1 334 ? 3.952 22.824 18.374 1.00 81.75 334 VAL A O 1
ATOM 2548 N N . ALA A 1 335 ? 4.953 23.630 20.207 1.00 82.75 335 ALA A N 1
ATOM 2549 C CA . ALA A 1 335 ? 4.531 25.006 19.948 1.00 82.75 335 ALA A CA 1
ATOM 2550 C C . ALA A 1 335 ? 5.434 25.662 18.880 1.00 82.75 335 ALA A C 1
ATOM 2552 O O . ALA A 1 335 ? 6.600 25.272 18.756 1.00 82.75 335 ALA A O 1
ATOM 2553 N N . PRO A 1 336 ? 4.949 26.680 18.141 1.00 81.12 336 PRO A N 1
ATOM 2554 C CA . PRO A 1 336 ? 5.761 27.383 17.150 1.00 81.12 336 PRO A CA 1
ATOM 2555 C C . PRO A 1 336 ? 7.092 27.872 17.740 1.00 81.12 336 PRO A C 1
ATOM 2557 O O . PRO A 1 336 ? 7.110 28.449 18.825 1.00 81.12 336 PRO A O 1
ATOM 2560 N N . ALA A 1 337 ? 8.189 27.647 17.011 1.00 80.31 337 ALA A N 1
ATOM 2561 C CA . ALA A 1 337 ? 9.567 27.976 17.403 1.00 80.31 337 ALA A CA 1
ATOM 2562 C C . ALA A 1 337 ? 10.155 27.198 18.603 1.00 80.31 337 ALA A C 1
ATOM 2564 O O . ALA A 1 337 ? 11.234 27.553 19.076 1.00 80.31 337 ALA A O 1
ATOM 2565 N N . ASN A 1 338 ? 9.505 26.122 19.058 1.00 82.50 338 ASN A N 1
ATOM 2566 C CA . ASN A 1 338 ? 10.088 25.170 20.005 1.00 82.50 338 ASN A CA 1
ATOM 2567 C C . ASN A 1 338 ? 10.552 23.887 19.303 1.00 82.50 338 ASN A C 1
ATOM 2569 O O . ASN A 1 338 ? 10.098 23.556 18.210 1.00 82.50 338 ASN A O 1
ATOM 2573 N N . THR A 1 339 ? 11.430 23.144 19.974 1.00 81.94 339 THR A N 1
ATOM 2574 C CA . THR A 1 339 ? 11.902 21.824 19.540 1.00 81.94 339 THR A CA 1
ATOM 2575 C C . THR A 1 339 ? 11.364 20.762 20.493 1.00 81.94 339 THR A C 1
ATOM 2577 O O . THR A 1 339 ? 11.446 20.936 21.709 1.00 81.94 339 THR A O 1
ATOM 2580 N N . ALA A 1 340 ? 10.848 19.653 19.960 1.00 82.56 340 ALA A N 1
ATOM 2581 C CA . ALA A 1 340 ? 10.677 18.425 20.733 1.00 82.56 340 ALA A CA 1
ATOM 2582 C C . ALA A 1 340 ? 11.902 17.528 20.556 1.00 82.56 340 ALA A C 1
ATOM 2584 O O . ALA A 1 340 ? 12.435 17.403 19.455 1.00 82.56 340 ALA A O 1
ATOM 2585 N N . SER A 1 341 ? 12.333 16.899 21.644 1.00 83.56 341 SER A N 1
ATOM 2586 C CA . SER A 1 341 ? 13.360 15.863 21.633 1.00 83.56 341 SER A CA 1
ATOM 2587 C C . SER A 1 341 ? 12.752 14.511 21.990 1.00 83.56 341 SER A C 1
ATOM 2589 O O . SER A 1 341 ? 11.792 14.416 22.762 1.00 83.56 341 SER A O 1
ATOM 2591 N N . LEU A 1 342 ? 13.343 13.469 21.416 1.00 81.88 342 LEU A N 1
ATOM 2592 C CA . LEU A 1 342 ? 13.048 12.075 21.692 1.00 81.88 342 LEU A CA 1
ATOM 2593 C C . LEU A 1 342 ? 14.363 11.375 22.018 1.00 81.88 342 LEU A C 1
ATOM 2595 O O . LEU A 1 342 ? 15.357 11.580 21.322 1.00 81.88 342 LEU A O 1
ATOM 2599 N N . GLU A 1 343 ? 14.359 10.574 23.075 1.00 82.06 343 GLU A N 1
ATOM 2600 C CA . GLU A 1 343 ? 15.495 9.744 23.454 1.00 82.06 343 GLU A CA 1
ATOM 2601 C C . GLU A 1 343 ? 15.198 8.293 23.096 1.00 82.06 343 GLU A C 1
ATOM 2603 O O . GLU A 1 343 ? 14.118 7.772 23.378 1.00 82.06 343 GLU A O 1
ATOM 2608 N N . ILE A 1 344 ? 16.177 7.651 22.473 1.00 78.06 344 ILE A N 1
ATOM 2609 C CA . ILE A 1 344 ? 16.121 6.255 22.059 1.00 78.06 344 ILE A CA 1
ATOM 2610 C C . ILE A 1 344 ? 17.392 5.554 22.524 1.00 78.06 344 ILE A C 1
ATOM 2612 O O . ILE A 1 344 ? 18.474 6.150 22.544 1.00 78.06 344 ILE A O 1
ATOM 2616 N N . ALA A 1 345 ? 17.273 4.282 22.890 1.00 79.62 345 ALA A N 1
ATOM 2617 C CA . ALA A 1 345 ? 18.444 3.431 23.007 1.00 79.62 345 ALA A CA 1
ATOM 2618 C C . ALA A 1 345 ? 18.940 3.095 21.593 1.00 79.62 345 ALA A C 1
ATOM 2620 O O . ALA A 1 345 ? 18.149 2.952 20.673 1.00 79.62 345 ALA A O 1
ATOM 2621 N N . VAL A 1 346 ? 20.250 2.991 21.386 1.00 79.31 346 VAL A N 1
ATOM 2622 C CA . VAL A 1 346 ? 20.814 2.494 20.124 1.00 79.31 346 VAL A CA 1
ATOM 2623 C C . VAL A 1 346 ? 21.944 1.530 20.478 1.00 79.31 346 VAL A C 1
ATOM 2625 O O . VAL A 1 346 ? 22.787 1.880 21.315 1.00 79.31 346 VAL A O 1
ATOM 2628 N N . PRO A 1 347 ? 22.002 0.326 19.877 1.00 78.81 347 PRO A N 1
ATOM 2629 C CA . PRO A 1 347 ? 23.113 -0.589 20.090 1.00 78.81 347 PRO A CA 1
ATOM 2630 C C . PRO A 1 347 ? 24.461 0.082 19.807 1.00 78.81 347 PRO A C 1
ATOM 2632 O O . PRO A 1 347 ? 24.653 0.757 18.799 1.00 78.81 347 PRO A O 1
ATOM 2635 N N . THR A 1 348 ? 25.443 -0.134 20.683 1.00 83.56 348 THR A N 1
ATOM 2636 C CA . THR A 1 348 ? 26.779 0.478 20.535 1.00 83.56 348 THR A CA 1
ATOM 2637 C C . THR A 1 348 ? 27.573 -0.063 19.338 1.00 83.56 348 THR A C 1
ATOM 2639 O O . THR A 1 348 ? 28.563 0.546 18.931 1.00 83.56 348 THR A O 1
ATOM 2642 N N . LYS A 1 349 ? 27.168 -1.215 18.784 1.00 84.75 349 LYS A N 1
ATOM 2643 C CA . LYS A 1 349 ? 27.728 -1.873 17.593 1.00 84.75 349 LYS A CA 1
ATOM 2644 C C . LYS A 1 349 ? 26.632 -2.668 16.882 1.00 84.75 349 LYS A C 1
ATOM 2646 O O . LYS A 1 349 ? 25.649 -3.040 17.513 1.00 84.75 349 LYS A O 1
ATOM 2651 N N . GLY A 1 350 ? 26.845 -2.981 15.602 1.00 81.75 350 GLY A N 1
ATOM 2652 C CA . GLY A 1 350 ? 25.932 -3.833 14.826 1.00 81.75 350 GLY A CA 1
ATOM 2653 C C . GLY A 1 350 ? 24.663 -3.126 14.343 1.00 81.75 350 GLY A C 1
ATOM 2654 O O . GLY A 1 350 ? 23.714 -3.792 13.952 1.00 81.75 350 GLY A O 1
ATOM 2655 N N . VAL A 1 351 ? 24.635 -1.790 14.366 1.00 83.81 351 VAL A N 1
ATOM 2656 C CA . VAL A 1 351 ? 23.553 -1.012 13.751 1.00 83.81 351 VAL A CA 1
ATOM 2657 C C . VAL A 1 351 ? 23.789 -0.995 12.247 1.00 83.81 351 VAL A C 1
ATOM 2659 O O . VAL A 1 351 ? 24.729 -0.357 11.770 1.00 83.81 351 VAL A O 1
ATOM 2662 N N . HIS A 1 352 ? 22.972 -1.751 11.522 1.00 75.50 352 HIS A N 1
ATOM 2663 C CA . HIS A 1 352 ? 23.020 -1.828 10.062 1.00 75.50 352 HIS A CA 1
ATOM 2664 C C . HIS A 1 352 ? 22.125 -0.785 9.396 1.00 75.50 352 HIS A C 1
ATOM 2666 O O . HIS A 1 352 ? 22.447 -0.323 8.306 1.00 75.50 352 HIS A O 1
ATOM 2672 N N . ASP A 1 353 ? 21.042 -0.402 10.069 1.00 76.50 353 ASP A N 1
ATOM 2673 C CA . ASP A 1 353 ? 20.106 0.619 9.623 1.00 76.50 353 ASP A CA 1
ATOM 2674 C C . ASP A 1 353 ? 19.505 1.342 10.835 1.00 76.50 353 ASP A C 1
ATOM 2676 O O . ASP A 1 353 ? 19.458 0.797 11.943 1.00 76.50 353 ASP A O 1
ATOM 2680 N N . PHE A 1 354 ? 19.076 2.583 10.629 1.00 80.31 354 PHE A N 1
ATOM 2681 C CA . PHE A 1 354 ? 18.395 3.390 11.628 1.00 80.31 354 PHE A CA 1
ATOM 2682 C C . PHE A 1 354 ? 17.328 4.240 10.944 1.00 80.31 354 PHE A C 1
ATOM 2684 O O . PHE A 1 354 ? 17.639 5.143 10.167 1.00 80.31 354 PHE A O 1
ATOM 2691 N N . SER A 1 355 ? 16.068 3.975 11.276 1.00 79.19 355 SER A N 1
ATOM 2692 C CA . SER A 1 355 ? 14.933 4.723 10.754 1.00 79.19 355 SER A CA 1
ATOM 2693 C C . SER A 1 355 ? 13.965 5.089 11.871 1.00 79.19 355 SER A C 1
ATOM 2695 O O . SER A 1 355 ? 13.799 4.377 12.859 1.00 79.19 355 SER A O 1
ATOM 2697 N N . PHE A 1 356 ? 13.319 6.233 11.705 1.00 81.00 356 PHE A N 1
ATOM 2698 C CA . PHE A 1 356 ? 12.165 6.650 12.483 1.00 81.00 356 PHE A CA 1
ATOM 2699 C C . PHE A 1 356 ? 11.178 7.282 11.509 1.00 81.00 356 PHE A C 1
ATOM 2701 O O . PHE A 1 356 ? 11.576 7.776 10.454 1.00 81.00 356 PHE A O 1
ATOM 2708 N N . ALA A 1 357 ? 9.896 7.291 11.855 1.00 78.81 357 ALA A N 1
ATOM 2709 C CA . ALA A 1 357 ? 8.976 8.196 11.190 1.00 78.81 357 ALA A CA 1
ATOM 2710 C C . ALA A 1 357 ? 8.311 9.100 12.197 1.00 78.81 357 ALA A C 1
ATOM 2712 O O . ALA A 1 357 ? 8.038 8.726 13.335 1.00 78.81 357 ALA A O 1
ATOM 2713 N N . MET A 1 358 ? 8.045 10.301 11.718 1.00 82.75 358 MET A N 1
ATOM 2714 C CA . MET A 1 358 ? 7.119 11.217 12.334 1.00 82.75 358 MET A CA 1
ATOM 2715 C C . MET A 1 358 ? 5.931 11.326 11.399 1.00 82.75 358 MET A C 1
ATOM 2717 O O . MET A 1 358 ? 6.102 11.345 10.180 1.00 82.75 358 MET A O 1
ATOM 2721 N N . SER A 1 359 ? 4.747 11.432 11.976 1.00 78.38 359 SER A N 1
ATOM 2722 C CA . SER A 1 359 ? 3.643 12.030 11.259 1.00 78.38 359 SER A CA 1
ATOM 2723 C C . SER A 1 359 ? 3.142 13.226 12.048 1.00 78.38 359 SER A C 1
ATOM 2725 O O . SER A 1 359 ? 3.141 13.217 13.281 1.00 78.38 359 SER A O 1
ATOM 2727 N N . SER A 1 360 ? 2.797 14.283 11.325 1.00 74.69 360 SER A N 1
ATOM 2728 C CA . SER A 1 360 ? 2.191 15.483 11.880 1.00 74.69 360 SER A CA 1
ATOM 2729 C C . SER A 1 360 ? 0.784 15.573 11.314 1.00 74.69 360 SER A C 1
ATOM 2731 O O . SER A 1 360 ? 0.641 15.426 10.099 1.00 74.69 360 SER A O 1
ATOM 2733 N N . PRO A 1 361 ? -0.232 15.861 12.143 1.00 70.62 361 PRO A N 1
ATOM 2734 C CA . PRO A 1 361 ? -1.539 16.242 11.634 1.00 70.62 361 PRO A CA 1
ATOM 2735 C C . PRO A 1 361 ? -1.379 17.393 10.636 1.00 70.62 361 PRO A C 1
ATOM 2737 O O . PRO A 1 361 ? -0.568 18.302 10.865 1.00 70.62 361 PRO A O 1
ATOM 2740 N N . SER A 1 362 ? -2.116 17.302 9.531 1.00 56.78 362 SER A N 1
ATOM 2741 C CA . SER A 1 362 ? -2.189 18.327 8.484 1.00 56.78 362 SER A CA 1
ATOM 2742 C C . SER A 1 362 ? -2.840 19.616 8.971 1.00 56.78 362 SER A C 1
ATOM 2744 O O . SER A 1 362 ? -3.884 19.491 9.658 1.00 56.78 362 SER A O 1
#

Secondary structure (DSSP, 8-state):
-TTTSEEEEEES-TT--SSSS-SEEE-SSPPP-----PPPTT---EEEEEE--SS---S--------------SSS-SSEEEEEPPPB-GGGGSS-------EEEEEEE--TTSEEEEEEEETTT-PBPTT-SSB-SSEEEGGGS-TTT-SSEEEEEEEE--TTS---EEEEEE-SSEEEE---S-GGGGT-EESSEEEETTEEEESSEEEEEEEEEEEEEEEEEEEEEEEESEEEEEESSTTSS-EEE-SEEEEEEEEEEEEEEEEEEETTSSS-EEEEEEEEEEEE-PPP-S-EE-SSSSS--SEES-STT--STT---S-TTS-S-------TT----------SS-------------

Sequence (362 aa):
EGSFDYLLFCIDNTGCSRYSGYTYRWSGTVNNGNQAFTIPATAQTLTWKYVKDGSVNSGSDTAWVDDIIITPQGGSGNGEGNWTSEPFGPSLLGRGENLMHGLLHMDALVVAGSEFEWQILDATTNAPIPGFERLTSTWADLGMINSADYPLLRFKVHMKEAAGGGTSEIRSWSLNGHLEKSFDTDPTDEGWSIQGGSWSNGAITSSGTVLSDVYHLRGGFSAVDVNSVQSGAGQLQYSTNGGISWIDVGAVERDYLEQPAYMVQFRMINATGGGTFTWSSFEAELVRTSVPDGLRLDVGLDGANEWSFDRPGNGVFGLQNTLITDDDWVLKSVAPANTASLEIAVPTKGVHDFSFAMSSPS

Radius of gyration: 25.37 Å; chains: 1; bounding box: 70×62×67 Å